Protein AF-0000000079002310 (afdb_homodimer)

Sequence (224 aa):
MSSNEVSYEEFMRIDLRVGFVKEAEKVKGSKKLLKLKVDLGELGERQIIAGLGAWYSPDDLIGKYIIVVANLKPKRIFGLVSQGMLLAADSEDGVPVLLTVEKPVKPGTRIRMSSNEVSYEEFMRIDLRVGFVKEAEKVKGSKKLLKLKVDLGELGERQIIAGLGAWYSPDDLIGKYIIVVANLKPKRIFGLVSQGMLLAADSEDGVPVLLTVEKPVKPGTRIR

Foldseek 3Di:
DPPPDDDPVRVVVFWKWKWAWAFKDDDPPDQQKIWTWIQQDPVGIFIAIDRQNVPDDRVRRHGFIFMWRQCDPWDQDPNDIHRIDTDFDQDPVRHTHTDGDPDDDHHNDTDD/DPPPDDDPVRVVVFWKWKWAWAFKDDDPPDQQKIWTWIQQDPVGIFIAIDRQNVPDDRVNRHGFIFMWRQCDPWDQDPNDIHRIDTDFDQDPVRHTHTDGDPDDDHHNDTDD

Nearest PDB structures (foldseek):
  2cwp-assembly1_A  TM=9.477E-01  e=2.761E-11  Pyrococcus horikoshii
  3g48-assembly2_B  TM=9.497E-01  e=7.790E-11  Bacillus anthracis
  1gd7-assembly1_B  TM=9.357E-01  e=1.584E-10  Thermus thermophilus
  2q2h-assembly1_B  TM=9.327E-01  e=1.345E-10  Agrobacterium fabrum str. C58
  3g48-assembly2_A  TM=9.232E-01  e=1.206E-10  Bacillus anthracis

Organism: Staphylothermus marinus (strain ATCC 43588 / DSM 3639 / JCM 9404 / F1) (NCBI:txid399550)

Structure (mmCIF, N/CA/C/O backbone):
data_AF-0000000079002310-model_v1
#
loop_
_entity.id
_entity.type
_entity.pdbx_description
1 polymer 'Methionine--tRNA ligase'
#
loop_
_atom_site.group_PDB
_atom_site.id
_atom_site.type_symbol
_atom_site.label_atom_id
_atom_site.label_alt_id
_atom_site.label_comp_id
_atom_site.label_asym_id
_atom_site.label_entity_id
_atom_site.label_seq_id
_atom_site.pdbx_PDB_ins_code
_atom_site.Cartn_x
_atom_site.Cartn_y
_atom_site.Cartn_z
_atom_site.occupancy
_atom_site.B_iso_or_equiv
_atom_site.auth_seq_id
_atom_site.auth_comp_id
_atom_site.auth_asym_id
_atom_site.auth_atom_id
_atom_site.pdbx_PDB_model_num
ATOM 1 N N . MET A 1 1 ? 9.805 22.516 -16.031 1 32.62 1 MET A N 1
ATOM 2 C CA . MET A 1 1 ? 10.469 21.375 -15.414 1 32.62 1 MET A CA 1
ATOM 3 C C . MET A 1 1 ? 9.453 20.312 -14.984 1 32.62 1 MET A C 1
ATOM 5 O O . MET A 1 1 ? 8.602 20.578 -14.133 1 32.62 1 MET A O 1
ATOM 9 N N . SER A 1 2 ? 8.789 19.484 -15.734 1 44.72 2 SER A N 1
ATOM 10 C CA . SER A 1 2 ? 7.496 18.828 -15.844 1 44.72 2 SER A CA 1
ATOM 11 C C . SER A 1 2 ? 7.223 17.953 -14.617 1 44.72 2 SER A C 1
ATOM 13 O O . SER A 1 2 ? 8.023 17.078 -14.281 1 44.72 2 SER A O 1
ATOM 15 N N . SER A 1 3 ? 6.555 18.406 -13.578 1 59.84 3 SER A N 1
ATOM 16 C CA . SER A 1 3 ? 6.43 17.922 -12.203 1 59.84 3 SER A CA 1
ATOM 17 C C . SER A 1 3 ? 5.965 16.469 -12.156 1 59.84 3 SER A C 1
ATOM 19 O O . SER A 1 3 ? 5.047 16.094 -12.883 1 59.84 3 SER A O 1
ATOM 21 N N . ASN A 1 4 ? 6.793 15.406 -11.969 1 82.88 4 ASN A N 1
ATOM 22 C CA . ASN A 1 4 ? 6.52 13.984 -11.797 1 82.88 4 ASN A CA 1
ATOM 23 C C . ASN A 1 4 ? 5.312 13.75 -10.898 1 82.88 4 ASN A C 1
ATOM 25 O O . ASN A 1 4 ? 5.16 12.672 -10.32 1 82.88 4 ASN A O 1
ATOM 29 N N . GLU A 1 5 ? 4.523 14.828 -10.906 1 92.31 5 GLU A N 1
ATOM 30 C CA . GLU A 1 5 ? 3.352 14.742 -10.039 1 92.31 5 GLU A CA 1
ATOM 31 C C . GLU A 1 5 ? 2.188 14.055 -10.75 1 92.31 5 GLU A C 1
ATOM 33 O O . GLU A 1 5 ? 2.047 14.164 -11.969 1 92.31 5 GLU A O 1
ATOM 38 N N . VAL A 1 6 ? 1.428 13.367 -10.008 1 94.31 6 VAL A N 1
ATOM 39 C CA . VAL A 1 6 ? 0.233 12.703 -10.523 1 94.31 6 VAL A CA 1
ATOM 40 C C . VAL A 1 6 ? -1.01 13.297 -9.867 1 94.31 6 VAL A C 1
ATOM 42 O O . VAL A 1 6 ? -0.934 13.852 -8.766 1 94.31 6 VAL A O 1
ATOM 45 N N . SER A 1 7 ? -2.156 13.281 -10.547 1 93.62 7 SER A N 1
ATOM 46 C CA . SER A 1 7 ? -3.418 13.766 -10 1 93.62 7 SER A CA 1
ATOM 47 C C . SER A 1 7 ? -4.094 12.703 -9.141 1 93.62 7 SER A C 1
ATOM 49 O O . SER A 1 7 ? -3.732 11.531 -9.203 1 93.62 7 SER A O 1
ATOM 51 N N . TYR A 1 8 ? -4.988 13.172 -8.344 1 92.44 8 TYR A N 1
ATOM 52 C CA . TYR A 1 8 ? -5.785 12.25 -7.543 1 92.44 8 TYR A CA 1
ATOM 53 C C . TYR A 1 8 ? -6.527 11.258 -8.43 1 92.44 8 TYR A C 1
ATOM 55 O O . TYR A 1 8 ? -6.598 10.07 -8.117 1 92.44 8 TYR A O 1
ATOM 63 N N . GLU A 1 9 ? -7.012 11.719 -9.555 1 92.56 9 GLU A N 1
ATOM 64 C CA . GLU A 1 9 ? -7.746 10.883 -10.492 1 92.56 9 GLU A CA 1
ATOM 65 C C . GLU A 1 9 ? -6.848 9.797 -11.078 1 92.56 9 GLU A C 1
ATOM 67 O O . GLU A 1 9 ? -7.281 8.656 -11.266 1 92.56 9 GLU A O 1
ATOM 72 N N . GLU A 1 10 ? -5.664 10.18 -11.438 1 93 10 GLU A N 1
ATOM 73 C CA . GLU A 1 10 ? -4.707 9.203 -11.953 1 93 10 GLU A CA 1
ATOM 74 C C . GLU A 1 10 ? -4.43 8.109 -10.93 1 93 10 GLU A C 1
ATOM 76 O O . GLU A 1 10 ? -4.398 6.926 -11.273 1 93 10 GLU A O 1
ATOM 81 N N . PHE A 1 11 ? -4.273 8.508 -9.68 1 94 11 PHE A N 1
ATOM 82 C CA . PHE A 1 11 ? -4.031 7.531 -8.625 1 94 11 PHE A CA 1
ATOM 83 C C . PHE A 1 11 ? -5.242 6.617 -8.453 1 94 11 PHE A C 1
ATOM 85 O O . PHE A 1 11 ? -5.094 5.402 -8.305 1 94 11 PHE A O 1
ATOM 92 N N . MET A 1 12 ? -6.363 7.195 -8.555 1 93.75 12 MET A N 1
ATOM 93 C CA . MET A 1 12 ? -7.582 6.441 -8.289 1 93.75 12 MET A CA 1
ATOM 94 C C . MET A 1 12 ? -7.848 5.426 -9.391 1 93.75 12 MET A C 1
ATOM 96 O O . MET A 1 12 ? -8.648 4.508 -9.219 1 93.75 12 MET A O 1
ATOM 100 N N . ARG A 1 13 ? -7.168 5.578 -10.453 1 94.12 13 ARG A N 1
ATOM 101 C CA . ARG A 1 13 ? -7.27 4.582 -11.516 1 94.12 13 ARG A CA 1
ATOM 102 C C . ARG A 1 13 ? -6.613 3.27 -11.102 1 94.12 13 ARG A C 1
ATOM 104 O O . ARG A 1 13 ? -6.934 2.209 -11.648 1 94.12 13 ARG A O 1
ATOM 111 N N . ILE A 1 14 ? -5.664 3.406 -10.172 1 95.75 14 ILE A N 1
ATOM 112 C CA . ILE A 1 14 ? -5.008 2.209 -9.656 1 95.75 14 ILE A CA 1
ATOM 113 C C . ILE A 1 14 ? -5.891 1.549 -8.602 1 95.75 14 ILE A C 1
ATOM 115 O O . ILE A 1 14 ? -6.27 2.184 -7.617 1 95.75 14 ILE A O 1
ATOM 119 N N . ASP A 1 15 ? -6.234 0.353 -8.875 1 96.5 15 ASP A N 1
ATOM 120 C CA . ASP A 1 15 ? -7.074 -0.371 -7.922 1 96.5 15 ASP A CA 1
ATOM 121 C C . ASP A 1 15 ? -6.223 -1.18 -6.945 1 96.5 15 ASP A C 1
ATOM 123 O O . ASP A 1 15 ? -5.871 -2.326 -7.223 1 96.5 15 ASP A O 1
ATOM 127 N N . LEU A 1 16 ? -5.949 -0.599 -5.785 1 97.38 16 LEU A N 1
ATOM 128 C CA . LEU A 1 16 ? -5.219 -1.28 -4.723 1 97.38 16 LEU A CA 1
ATOM 129 C C . LEU A 1 16 ? -6.18 -1.983 -3.77 1 97.38 16 LEU A C 1
ATOM 131 O O . LEU A 1 16 ? -7.184 -1.402 -3.352 1 97.38 16 LEU A O 1
ATOM 135 N N . ARG A 1 17 ? -5.832 -3.18 -3.436 1 97.94 17 ARG A N 1
ATOM 136 C CA . ARG A 1 17 ? -6.695 -3.973 -2.568 1 97.94 17 ARG A CA 1
ATOM 137 C C . ARG A 1 17 ? -5.883 -4.73 -1.527 1 97.94 17 ARG A C 1
ATOM 139 O O . ARG A 1 17 ? -4.742 -5.121 -1.786 1 97.94 17 ARG A O 1
ATOM 146 N N . VAL A 1 18 ? -6.566 -4.914 -0.422 1 98.12 18 VAL A N 1
ATOM 147 C CA . VAL A 1 18 ? -6.004 -5.848 0.548 1 98.12 18 VAL A CA 1
ATOM 148 C C . VAL A 1 18 ? -6.289 -7.281 0.107 1 98.12 18 VAL A C 1
ATOM 150 O O . VAL A 1 18 ? -7.438 -7.641 -0.154 1 98.12 18 VAL A O 1
ATOM 153 N N . GLY A 1 19 ? -5.312 -8.031 -0.024 1 98.12 19 GLY A N 1
ATOM 154 C CA . GLY A 1 19 ? -5.445 -9.445 -0.334 1 98.12 19 GLY A CA 1
ATOM 155 C C . GLY A 1 19 ? -5.059 -10.352 0.822 1 98.12 19 GLY A C 1
ATOM 156 O O . GLY A 1 19 ? -4.227 -9.984 1.652 1 98.12 19 GLY A O 1
ATOM 157 N N . PHE A 1 20 ? -5.688 -11.445 0.845 1 98.38 20 PHE A N 1
ATOM 158 C CA . PHE A 1 20 ? -5.348 -12.477 1.816 1 98.38 20 PHE A CA 1
ATOM 159 C C . PHE A 1 20 ? -4.77 -13.703 1.123 1 98.38 20 PHE A C 1
ATOM 161 O O . PHE A 1 20 ? -5.414 -14.289 0.25 1 98.38 20 PHE A O 1
ATOM 168 N N . VAL A 1 21 ? -3.529 -14.141 1.491 1 98.44 21 VAL A N 1
ATOM 169 C CA . VAL A 1 21 ? -2.865 -15.258 0.827 1 98.44 21 VAL A CA 1
ATOM 170 C C . VAL A 1 21 ? -3.422 -16.578 1.354 1 98.44 21 VAL A C 1
ATOM 172 O O . VAL A 1 21 ? -3.174 -16.938 2.504 1 98.44 21 VAL A O 1
ATOM 175 N N . LYS A 1 22 ? -4.07 -17.25 0.582 1 98.44 22 LYS A N 1
ATOM 176 C CA . LYS A 1 22 ? -4.68 -18.516 0.968 1 98.44 22 LYS A CA 1
ATOM 177 C C . LYS A 1 22 ? -3.707 -19.672 0.76 1 98.44 22 LYS A C 1
ATOM 179 O O . LYS A 1 22 ? -3.65 -20.594 1.574 1 98.44 22 LYS A O 1
ATOM 184 N N . GLU A 1 23 ? -3.074 -19.641 -0.383 1 98.25 23 GLU A N 1
ATOM 185 C CA . GLU A 1 23 ? -2.109 -20.672 -0.758 1 98.25 23 GLU A CA 1
ATOM 186 C C . GLU A 1 23 ? -0.836 -20.047 -1.328 1 98.25 23 GLU A C 1
ATOM 188 O O . GLU A 1 23 ? -0.868 -18.938 -1.876 1 98.25 23 GLU A O 1
ATOM 193 N N . ALA A 1 24 ? 0.175 -20.75 -1.182 1 97.75 24 ALA A N 1
ATOM 194 C CA . ALA A 1 24 ? 1.472 -20.375 -1.735 1 97.75 24 ALA A CA 1
ATOM 195 C C . ALA A 1 24 ? 2.309 -21.609 -2.062 1 97.75 24 ALA A C 1
ATOM 197 O O . ALA A 1 24 ? 2.324 -22.578 -1.3 1 97.75 24 ALA A O 1
ATOM 198 N N . GLU A 1 25 ? 2.875 -21.578 -3.137 1 96.81 25 GLU A N 1
ATOM 199 C CA . GLU A 1 25 ? 3.754 -22.688 -3.527 1 96.81 25 GLU A CA 1
ATOM 200 C C . GLU A 1 25 ? 4.902 -22.188 -4.398 1 96.81 25 GLU A C 1
ATOM 202 O O . GLU A 1 25 ? 4.812 -21.109 -5.008 1 96.81 25 GLU A O 1
ATOM 207 N N . LYS A 1 26 ? 5.945 -22.969 -4.438 1 95.5 26 LYS A N 1
ATOM 208 C CA . LYS A 1 26 ? 7.051 -22.656 -5.336 1 95.5 26 LYS A CA 1
ATOM 209 C C . LYS A 1 26 ? 6.688 -22.984 -6.785 1 95.5 26 LYS A C 1
ATOM 211 O O . LYS A 1 26 ? 5.992 -23.969 -7.051 1 95.5 26 LYS A O 1
ATOM 216 N N . VAL A 1 27 ? 7.09 -22.172 -7.66 1 93.75 27 VAL A N 1
ATOM 217 C CA . VAL A 1 27 ? 6.875 -22.453 -9.078 1 93.75 27 VAL A CA 1
ATOM 218 C C . VAL A 1 27 ? 7.902 -23.469 -9.562 1 93.75 27 VAL A C 1
ATOM 220 O O . VAL A 1 27 ? 9.109 -23.281 -9.367 1 93.75 27 VAL A O 1
ATOM 223 N N . LYS A 1 28 ? 7.414 -24.453 -10.195 1 88.75 28 LYS A N 1
ATOM 224 C CA . LYS A 1 28 ? 8.297 -25.5 -10.688 1 88.75 28 LYS A CA 1
ATOM 225 C C . LYS A 1 28 ? 9.297 -24.953 -11.703 1 88.75 28 LYS A C 1
ATOM 227 O O . LYS A 1 28 ? 8.914 -24.234 -12.641 1 88.75 28 LYS A O 1
ATOM 232 N N . GLY A 1 29 ? 10.57 -25.219 -11.445 1 89.12 29 GLY A N 1
ATOM 233 C CA . GLY A 1 29 ? 11.594 -24.781 -12.383 1 89.12 29 GLY A CA 1
ATOM 234 C C . GLY A 1 29 ? 12.227 -23.453 -12 1 89.12 29 GLY A C 1
ATOM 235 O O . GLY A 1 29 ? 13.172 -23.016 -12.648 1 89.12 29 GLY A O 1
ATOM 236 N N . SER A 1 30 ? 11.633 -22.766 -11.008 1 87.25 30 SER A N 1
ATOM 237 C CA . SER A 1 30 ? 12.195 -21.484 -10.578 1 87.25 30 SER A CA 1
ATOM 238 C C . SER A 1 30 ? 12.555 -21.5 -9.094 1 87.25 30 SER A C 1
ATOM 240 O O . SER A 1 30 ? 11.836 -22.109 -8.289 1 87.25 30 SER A O 1
ATOM 242 N N . LYS A 1 31 ? 13.648 -20.984 -8.812 1 85.5 31 LYS A N 1
ATOM 243 C CA . LYS A 1 31 ? 14.039 -20.859 -7.41 1 85.5 31 LYS A CA 1
ATOM 244 C C . LYS A 1 31 ? 13.586 -19.516 -6.828 1 85.5 31 LYS A C 1
ATOM 246 O O . LYS A 1 31 ? 13.562 -19.344 -5.609 1 85.5 31 LYS A O 1
ATOM 251 N N . LYS A 1 32 ? 13.031 -18.641 -7.656 1 92.5 32 LYS A N 1
ATOM 252 C CA . LYS A 1 32 ? 12.812 -17.281 -7.18 1 92.5 32 LYS A CA 1
ATOM 253 C C . LYS A 1 32 ? 11.328 -16.922 -7.199 1 92.5 32 LYS A C 1
ATOM 255 O O . LYS A 1 32 ? 10.898 -15.992 -6.516 1 92.5 32 LYS A O 1
ATOM 260 N N . LEU A 1 33 ? 10.586 -17.75 -7.914 1 95.19 33 LEU A N 1
ATOM 261 C CA . LEU A 1 33 ? 9.188 -17.375 -8.109 1 95.19 33 LEU A CA 1
ATOM 262 C C . LEU A 1 33 ? 8.266 -18.188 -7.203 1 95.19 33 LEU A C 1
ATOM 264 O O . LEU A 1 33 ? 8.492 -19.375 -6.992 1 95.19 33 LEU A O 1
ATOM 268 N N . LEU A 1 34 ? 7.348 -17.5 -6.703 1 97 34 LEU A N 1
ATOM 269 C CA . LEU A 1 34 ? 6.285 -18.125 -5.918 1 97 34 LEU A CA 1
ATOM 270 C C . LEU A 1 34 ? 4.926 -17.906 -6.574 1 97 34 LEU A C 1
ATOM 272 O O . LEU A 1 34 ? 4.652 -16.828 -7.105 1 97 34 LEU A O 1
ATOM 276 N N . LYS A 1 35 ? 4.141 -18.875 -6.551 1 96.81 35 LYS A N 1
ATOM 277 C CA . LYS A 1 35 ? 2.752 -18.797 -7 1 96.81 35 LYS A CA 1
ATOM 278 C C . LYS A 1 35 ? 1.798 -18.672 -5.812 1 96.81 35 LYS A C 1
ATOM 280 O O . LYS A 1 35 ? 1.769 -19.547 -4.941 1 96.81 35 LYS A O 1
ATOM 285 N N . LEU A 1 36 ? 1.089 -17.641 -5.809 1 97.69 36 LEU A N 1
ATOM 286 C CA . LEU A 1 36 ? 0.182 -17.375 -4.699 1 97.69 36 LEU A CA 1
ATOM 287 C C . LEU A 1 36 ? -1.271 -17.406 -5.164 1 97.69 36 LEU A C 1
ATOM 289 O O . LEU A 1 36 ? -1.587 -16.922 -6.254 1 97.69 36 LEU A O 1
ATOM 293 N N . LYS A 1 37 ? -2.059 -18 -4.418 1 98 37 LYS A N 1
ATOM 294 C CA . LYS A 1 37 ? -3.502 -17.812 -4.523 1 98 37 LYS A CA 1
ATOM 295 C C . LYS A 1 37 ? -3.998 -16.781 -3.506 1 98 37 LYS A C 1
ATOM 297 O O . LYS A 1 37 ? -3.943 -17.031 -2.299 1 98 37 LYS A O 1
ATOM 302 N N . VAL A 1 38 ? -4.488 -15.734 -4.031 1 98.12 38 VAL A N 1
ATOM 303 C CA . VAL A 1 38 ? -4.82 -14.602 -3.168 1 98.12 38 VAL A CA 1
ATOM 304 C C . VAL A 1 38 ? -6.328 -14.359 -3.191 1 98.12 38 VAL A C 1
ATOM 306 O O . VAL A 1 38 ? -6.922 -14.219 -4.262 1 98.12 38 VAL A O 1
ATOM 309 N N . ASP A 1 39 ? -6.902 -14.273 -2.023 1 98.38 39 ASP A N 1
ATOM 310 C CA . ASP A 1 39 ? -8.32 -13.961 -1.859 1 98.38 39 ASP A CA 1
ATOM 311 C C . ASP A 1 39 ? -8.555 -12.453 -1.866 1 98.38 39 ASP A C 1
ATOM 313 O O . ASP A 1 39 ? -8.008 -11.734 -1.034 1 98.38 39 ASP A O 1
ATOM 317 N N . LEU A 1 40 ? -9.43 -12.023 -2.768 1 97.38 40 LEU A N 1
ATOM 318 C CA . LEU A 1 40 ? -9.789 -10.609 -2.842 1 97.38 40 LEU A CA 1
ATOM 319 C C . LEU A 1 40 ? -11.266 -10.406 -2.521 1 97.38 40 LEU A C 1
ATOM 321 O O . LEU A 1 40 ? -11.906 -9.516 -3.078 1 97.38 40 LEU A O 1
ATOM 325 N N . GLY A 1 41 ? -11.734 -11.289 -1.679 1 96.19 41 GLY A N 1
ATOM 326 C CA . GLY A 1 41 ? -13.117 -11.156 -1.246 1 96.19 41 GLY A CA 1
ATOM 327 C C . GLY A 1 41 ? -14.109 -11.273 -2.385 1 96.19 41 GLY A C 1
ATOM 328 O O . GLY A 1 41 ? -14.094 -12.258 -3.133 1 96.19 41 GLY A O 1
ATOM 329 N N . GLU A 1 42 ? -14.898 -10.203 -2.611 1 94.06 42 GLU A N 1
ATOM 330 C CA . GLU A 1 42 ? -15.961 -10.203 -3.611 1 94.06 42 GLU A CA 1
ATOM 331 C C . GLU A 1 42 ? -15.383 -10.227 -5.023 1 94.06 42 GLU A C 1
ATOM 333 O O . GLU A 1 42 ? -16.078 -10.617 -5.973 1 94.06 42 GLU A O 1
ATOM 338 N N . LEU A 1 43 ? -14.172 -9.828 -5.152 1 94.31 43 LEU A N 1
ATOM 339 C CA . LEU A 1 43 ? -13.531 -9.805 -6.461 1 94.31 43 LEU A CA 1
ATOM 340 C C . LEU A 1 43 ? -13.031 -11.195 -6.844 1 94.31 43 LEU A C 1
ATOM 342 O O . LEU A 1 43 ? -12.609 -11.422 -7.98 1 94.31 43 LEU A O 1
ATOM 346 N N . GLY A 1 44 ? -13.133 -12.141 -5.844 1 95.81 44 GLY A N 1
ATOM 347 C CA . GLY A 1 44 ? -12.719 -13.508 -6.109 1 95.81 44 GLY A CA 1
ATOM 348 C C . GLY A 1 44 ? -11.25 -13.758 -5.809 1 95.81 44 GLY A C 1
ATOM 349 O O . GLY A 1 44 ? -10.578 -12.906 -5.227 1 95.81 44 GLY A O 1
ATOM 350 N N . GLU A 1 45 ? -10.852 -14.977 -6.145 1 97.12 45 GLU A N 1
ATOM 351 C CA . GLU A 1 45 ? -9.453 -15.359 -5.941 1 97.12 45 GLU A CA 1
ATOM 352 C C . GLU A 1 45 ? -8.617 -15.078 -7.188 1 97.12 45 GLU A C 1
ATOM 354 O O . GLU A 1 45 ? -9.102 -15.227 -8.312 1 97.12 45 GLU A O 1
ATOM 359 N N . ARG A 1 46 ? -7.422 -14.703 -6.926 1 96.06 46 ARG A N 1
ATOM 360 C CA . ARG A 1 46 ? -6.512 -14.406 -8.031 1 96.06 46 ARG A CA 1
ATOM 361 C C . ARG A 1 46 ? -5.203 -15.172 -7.875 1 96.06 46 ARG A C 1
ATOM 363 O O . ARG A 1 46 ? -4.727 -15.383 -6.754 1 96.06 46 ARG A O 1
ATOM 370 N N . GLN A 1 47 ? -4.727 -15.578 -8.977 1 96.5 47 GLN A N 1
ATOM 371 C CA . GLN A 1 47 ? -3.371 -16.125 -9.008 1 96.5 47 GLN A CA 1
ATOM 372 C C . GLN A 1 47 ? -2.34 -15.016 -9.227 1 96.5 47 GLN A C 1
ATOM 374 O O . GLN A 1 47 ? -2.439 -14.25 -10.188 1 96.5 47 GLN A O 1
ATOM 379 N N . ILE A 1 48 ? -1.402 -14.945 -8.391 1 95.88 48 ILE A N 1
ATOM 380 C CA . ILE A 1 48 ? -0.335 -13.953 -8.508 1 95.88 48 ILE A CA 1
ATOM 381 C C . ILE A 1 48 ? 1.021 -14.656 -8.477 1 95.88 48 ILE A C 1
ATOM 383 O O . ILE A 1 48 ? 1.281 -15.477 -7.594 1 95.88 48 ILE A O 1
ATOM 387 N N . ILE A 1 49 ? 1.835 -14.375 -9.367 1 95.69 49 ILE A N 1
ATOM 388 C CA . ILE A 1 49 ? 3.203 -14.883 -9.406 1 95.69 49 ILE A CA 1
ATOM 389 C C . ILE A 1 49 ? 4.164 -13.812 -8.891 1 95.69 49 ILE A C 1
ATOM 391 O O . ILE A 1 49 ? 4.246 -12.719 -9.461 1 95.69 49 ILE A O 1
ATOM 395 N N . ALA A 1 50 ? 4.848 -14.086 -7.824 1 94 50 ALA A N 1
ATOM 396 C CA . ALA A 1 50 ? 5.703 -13.102 -7.164 1 94 50 ALA A CA 1
ATOM 397 C C . ALA A 1 50 ? 7.16 -13.555 -7.16 1 94 50 ALA A C 1
ATOM 399 O O . ALA A 1 50 ? 7.449 -14.727 -6.906 1 94 50 ALA A O 1
ATOM 400 N N . GLY A 1 51 ? 8.055 -12.672 -7.465 1 92.5 51 GLY A N 1
ATOM 401 C CA . GLY A 1 51 ? 9.477 -12.961 -7.395 1 92.5 51 GLY A CA 1
ATOM 402 C C . GLY A 1 51 ? 10.047 -12.844 -5.992 1 92.5 51 GLY A C 1
ATOM 403 O O . GLY A 1 51 ? 11.055 -12.164 -5.777 1 92.5 51 GLY A O 1
ATOM 404 N N . LEU A 1 52 ? 9.469 -13.477 -5.02 1 93.44 52 LEU A N 1
ATOM 405 C CA . LEU A 1 52 ? 9.828 -13.344 -3.613 1 93.44 52 LEU A CA 1
ATOM 406 C C . LEU A 1 52 ? 10.531 -14.602 -3.107 1 93.44 52 LEU A C 1
ATOM 408 O O . LEU A 1 52 ? 10.938 -14.656 -1.946 1 93.44 52 LEU A O 1
ATOM 412 N N . GLY A 1 53 ? 10.742 -15.5 -3.883 1 93.75 53 GLY A N 1
ATOM 413 C CA . GLY A 1 53 ? 11.195 -16.812 -3.469 1 93.75 53 GLY A CA 1
ATOM 414 C C . GLY A 1 53 ? 12.586 -16.797 -2.865 1 93.75 53 GLY A C 1
ATOM 415 O O . GLY A 1 53 ? 12.969 -17.734 -2.146 1 93.75 53 GLY A O 1
ATOM 416 N N . ALA A 1 54 ? 13.375 -15.82 -3.176 1 92.81 54 ALA A N 1
ATOM 417 C CA . ALA A 1 54 ? 14.727 -15.727 -2.621 1 92.81 54 ALA A CA 1
ATOM 418 C C . ALA A 1 54 ? 14.688 -15.32 -1.15 1 92.81 54 ALA A C 1
ATOM 420 O O . ALA A 1 54 ? 15.641 -15.562 -0.409 1 92.81 54 ALA A O 1
ATOM 421 N N . TRP A 1 55 ? 13.594 -14.797 -0.696 1 94.06 55 TRP A N 1
ATOM 422 C CA . TRP A 1 55 ? 13.57 -14.211 0.641 1 94.06 55 TRP A CA 1
ATOM 423 C C . TRP A 1 55 ? 12.438 -14.797 1.474 1 94.06 55 TRP A C 1
ATOM 425 O O . TRP A 1 55 ? 12.484 -14.781 2.705 1 94.06 55 TRP A O 1
ATOM 435 N N . TYR A 1 56 ? 11.375 -15.281 0.801 1 95.38 56 TYR A N 1
ATOM 436 C CA . TYR A 1 56 ? 10.203 -15.805 1.488 1 95.38 56 TYR A CA 1
ATOM 437 C C . TYR A 1 56 ? 9.938 -17.25 1.09 1 95.38 56 TYR A C 1
ATOM 439 O O . TYR A 1 56 ? 10.062 -17.609 -0.083 1 95.38 56 TYR A O 1
ATOM 447 N N . SER A 1 57 ? 9.609 -18.031 2.049 1 95.94 57 SER A N 1
ATOM 448 C CA . SER 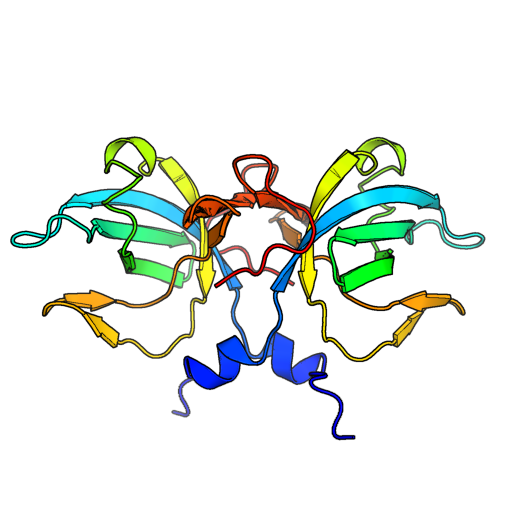A 1 57 ? 9.07 -19.359 1.76 1 95.94 57 SER A CA 1
ATOM 449 C C . SER A 1 57 ? 7.551 -19.328 1.628 1 95.94 57 SER A C 1
ATOM 451 O O . SER A 1 57 ? 6.902 -18.391 2.1 1 95.94 57 SER A O 1
ATOM 453 N N . PRO A 1 58 ? 7.016 -20.281 0.957 1 96.88 58 PRO A N 1
ATOM 454 C CA . PRO A 1 58 ? 5.555 -20.344 0.885 1 96.88 58 PRO A CA 1
ATOM 455 C C . PRO A 1 58 ? 4.891 -20.25 2.258 1 96.88 58 PRO A C 1
ATOM 457 O O . PRO A 1 58 ? 3.91 -19.516 2.424 1 96.88 58 PRO A O 1
ATOM 460 N N . ASP A 1 59 ? 5.422 -20.906 3.27 1 97.12 59 ASP A N 1
ATOM 461 C CA . ASP A 1 59 ? 4.852 -20.922 4.613 1 97.12 59 ASP A C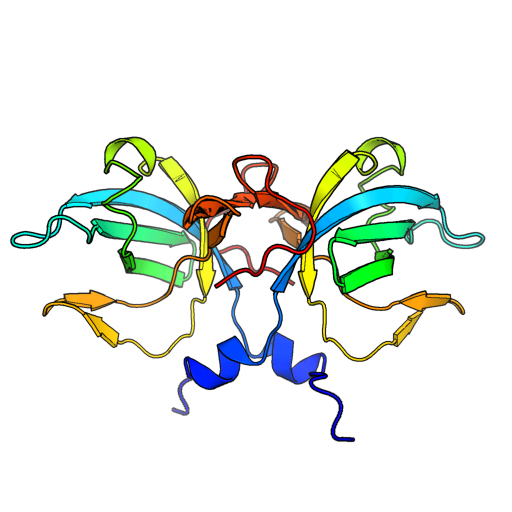A 1
ATOM 462 C C . ASP A 1 59 ? 4.883 -19.531 5.242 1 97.12 59 ASP A C 1
ATOM 464 O O . ASP A 1 59 ? 4.031 -19.203 6.066 1 97.12 59 ASP A O 1
ATOM 468 N N . ASP A 1 60 ? 5.797 -18.688 4.832 1 96.44 60 ASP A N 1
ATOM 469 C CA . ASP A 1 60 ? 5.914 -17.312 5.328 1 96.44 60 ASP A CA 1
ATOM 470 C C . ASP A 1 60 ? 4.746 -16.453 4.848 1 96.44 60 ASP A C 1
ATOM 472 O O . ASP A 1 60 ? 4.438 -15.422 5.445 1 96.44 60 ASP A O 1
ATOM 476 N N . LEU A 1 61 ? 4.156 -16.922 3.775 1 97.44 61 LEU A N 1
ATOM 477 C CA . LEU A 1 61 ? 3.217 -16.047 3.092 1 97.44 61 LEU A CA 1
ATOM 478 C C . LEU A 1 61 ? 1.779 -16.484 3.34 1 97.44 61 LEU A C 1
ATOM 480 O O . LEU A 1 61 ? 0.86 -15.672 3.328 1 97.44 61 LEU A O 1
ATOM 484 N N . ILE A 1 62 ? 1.605 -17.766 3.566 1 98.19 62 ILE A N 1
ATOM 485 C CA . ILE A 1 62 ? 0.256 -18.281 3.764 1 98.19 62 ILE A CA 1
ATOM 486 C C . ILE A 1 62 ? -0.373 -17.625 4.992 1 98.19 62 ILE A C 1
ATOM 488 O O . ILE A 1 62 ? 0.244 -17.578 6.059 1 98.19 62 ILE A O 1
ATOM 492 N N . GLY A 1 63 ? -1.567 -17.047 4.844 1 97.62 63 GLY A N 1
ATOM 493 C CA . GLY A 1 63 ? -2.283 -16.438 5.957 1 97.62 63 GLY A CA 1
ATOM 494 C C . GLY A 1 63 ? -1.97 -14.969 6.137 1 97.62 63 GLY A C 1
ATOM 495 O O . GLY A 1 63 ? -2.5 -14.32 7.039 1 97.62 63 GLY A O 1
ATOM 496 N N . LYS A 1 64 ? -1.168 -14.445 5.289 1 97.25 64 LYS A N 1
ATOM 497 C CA . LYS A 1 64 ? -0.778 -13.047 5.406 1 97.25 64 LYS A CA 1
ATOM 498 C C . LYS A 1 64 ? -1.72 -12.148 4.613 1 97.25 64 LYS A C 1
ATOM 500 O O . LYS A 1 64 ? -2.27 -12.562 3.59 1 97.25 64 LYS A O 1
ATOM 505 N N . TYR A 1 65 ? -1.943 -10.992 5.176 1 98.31 65 TYR A N 1
ATOM 506 C CA . TYR A 1 65 ? -2.545 -9.914 4.398 1 98.31 65 TYR A CA 1
ATOM 507 C C . TYR A 1 65 ? -1.485 -9.164 3.6 1 98.31 65 TYR A C 1
ATOM 509 O O . TYR A 1 65 ? -0.44 -8.789 4.137 1 98.31 65 TYR A O 1
ATOM 517 N N . ILE A 1 66 ? -1.735 -8.984 2.354 1 98.19 66 ILE A N 1
ATOM 518 C CA . ILE A 1 66 ? -0.823 -8.273 1.463 1 98.19 66 ILE A CA 1
ATOM 519 C C . ILE A 1 66 ? -1.586 -7.199 0.693 1 98.19 66 ILE A C 1
ATOM 521 O O . ILE A 1 66 ? -2.816 -7.133 0.759 1 98.19 66 ILE A O 1
ATOM 525 N N . ILE A 1 67 ? -0.876 -6.324 0.018 1 98.31 67 ILE A N 1
ATOM 526 C CA . ILE A 1 67 ? -1.461 -5.285 -0.825 1 98.31 67 ILE A CA 1
ATOM 527 C C . ILE A 1 67 ? -1.178 -5.594 -2.293 1 98.31 67 ILE A C 1
ATOM 529 O O . ILE A 1 67 ? -0.035 -5.871 -2.666 1 98.31 67 ILE A O 1
ATOM 533 N N . VAL A 1 68 ? -2.234 -5.578 -3.09 1 97.06 68 VAL A N 1
ATOM 534 C CA . VAL A 1 68 ? -2.059 -5.949 -4.492 1 97.06 68 VAL A CA 1
ATOM 535 C C . VAL A 1 68 ? -2.668 -4.879 -5.391 1 97.06 68 VAL A C 1
ATOM 537 O O . VAL A 1 68 ? -3.631 -4.211 -5.008 1 97.06 68 VAL A O 1
ATOM 540 N N . VAL A 1 69 ? -2.021 -4.629 -6.484 1 96.88 69 VAL A N 1
ATOM 541 C CA . VAL A 1 69 ? -2.678 -3.92 -7.578 1 96.88 69 VAL A CA 1
ATOM 542 C C . VAL A 1 69 ? -3.605 -4.875 -8.328 1 96.88 69 VAL A C 1
ATOM 544 O O . VAL A 1 69 ? -3.143 -5.75 -9.062 1 96.88 69 VAL A O 1
ATOM 547 N N . ALA A 1 70 ? -4.875 -4.68 -8.266 1 95.44 70 ALA A N 1
ATOM 548 C CA . ALA A 1 70 ? -5.848 -5.688 -8.664 1 95.44 70 ALA A CA 1
ATOM 549 C C . ALA A 1 70 ? -6.254 -5.508 -10.125 1 95.44 70 ALA A C 1
ATOM 551 O O . ALA A 1 70 ? -6.863 -6.398 -10.727 1 95.44 70 ALA A O 1
ATOM 552 N N . ASN A 1 71 ? -5.98 -4.379 -10.664 1 95.5 71 ASN A N 1
ATOM 553 C CA . ASN A 1 71 ? -6.449 -4.148 -12.031 1 95.5 71 ASN A CA 1
ATOM 554 C C . ASN A 1 71 ? -5.281 -3.949 -12.992 1 95.5 71 ASN A C 1
ATOM 556 O O . ASN A 1 71 ? -5.398 -3.205 -13.969 1 95.5 71 ASN A O 1
ATOM 560 N N . LEU A 1 72 ? -4.203 -4.469 -12.633 1 93.75 72 LEU A N 1
ATOM 561 C CA . LEU A 1 72 ? -3.102 -4.504 -13.586 1 93.75 72 LEU A CA 1
ATOM 562 C C . LEU A 1 72 ? -3.398 -5.477 -14.727 1 93.75 72 LEU A C 1
ATOM 564 O O . LEU A 1 72 ? -3.969 -6.547 -14.492 1 93.75 72 LEU A O 1
ATOM 568 N N . LYS A 1 73 ? -2.904 -5.098 -15.836 1 91.38 73 LYS A N 1
ATOM 569 C CA . LYS A 1 73 ? -3.025 -6.047 -16.938 1 91.38 73 LYS A CA 1
ATOM 570 C C . LYS A 1 73 ? -2.32 -7.359 -16.609 1 91.38 73 LYS A C 1
ATOM 572 O O . LYS A 1 73 ? -1.191 -7.359 -16.109 1 91.38 73 LYS A O 1
ATOM 577 N N . PRO A 1 74 ? -3.203 -8.469 -16.859 1 91 74 PRO A N 1
ATOM 578 C CA . PRO A 1 74 ? -2.559 -9.758 -16.609 1 91 74 PRO A CA 1
ATOM 579 C C . PRO A 1 74 ? -1.267 -9.938 -17.391 1 91 74 PRO A C 1
ATOM 581 O O . PRO A 1 74 ? -1.14 -9.414 -18.5 1 91 74 PRO A O 1
ATOM 584 N N . LYS A 1 75 ? -0.37 -10.578 -16.75 1 88.44 75 LYS A N 1
ATOM 585 C CA . LYS A 1 75 ? 0.902 -10.875 -17.406 1 88.44 75 LYS A CA 1
ATOM 586 C C . LYS A 1 75 ? 1.235 -12.359 -17.312 1 88.44 75 LYS A C 1
ATOM 588 O O . LYS A 1 75 ? 0.816 -13.047 -16.375 1 88.44 75 LYS A O 1
ATOM 593 N N . ARG A 1 76 ? 1.855 -12.812 -18.297 1 89.88 76 ARG A N 1
ATOM 594 C CA . ARG A 1 76 ? 2.371 -14.18 -18.281 1 89.88 76 ARG A CA 1
ATOM 595 C C . ARG A 1 76 ? 3.811 -14.219 -17.781 1 89.88 76 ARG A C 1
ATOM 597 O O . ARG A 1 76 ? 4.688 -13.562 -18.344 1 89.88 76 ARG A O 1
ATOM 604 N N . ILE A 1 77 ? 3.934 -14.867 -16.75 1 86.25 77 ILE A N 1
ATOM 605 C CA . ILE A 1 77 ? 5.25 -15.016 -16.141 1 86.25 77 ILE A CA 1
ATOM 606 C C . ILE A 1 77 ? 5.594 -16.5 -16.016 1 86.25 77 ILE A C 1
ATOM 608 O O . ILE A 1 77 ? 4.91 -17.234 -15.297 1 86.25 77 ILE A O 1
ATOM 612 N N . PHE A 1 78 ? 6.66 -16.859 -16.656 1 88.44 78 PHE A N 1
ATOM 613 C CA . PHE A 1 78 ? 7.121 -18.25 -16.578 1 88.44 78 PHE A CA 1
ATOM 614 C C . PHE A 1 78 ? 6.004 -19.219 -16.953 1 88.44 78 PHE A C 1
ATOM 616 O O . PHE A 1 78 ? 5.758 -20.188 -16.25 1 88.44 78 PHE A O 1
ATOM 623 N N . GLY A 1 79 ? 5.176 -18.859 -17.891 1 89.56 79 GLY A N 1
ATOM 624 C CA . GLY A 1 79 ? 4.133 -19.703 -18.438 1 89.56 79 GLY A CA 1
ATOM 625 C C . GLY A 1 79 ? 2.859 -19.688 -17.609 1 89.56 79 GLY A C 1
ATOM 626 O O . GLY A 1 79 ? 1.893 -20.375 -17.922 1 89.56 79 GLY A O 1
ATOM 627 N N . LEU A 1 80 ? 2.957 -18.969 -16.531 1 91 80 LEU A N 1
ATOM 628 C CA . LEU A 1 80 ? 1.785 -18.859 -15.672 1 91 80 LEU A CA 1
ATOM 629 C C . LEU A 1 80 ? 1.17 -17.469 -15.773 1 91 80 LEU A C 1
ATOM 631 O O . LEU A 1 80 ? 1.879 -16.484 -16 1 91 80 LEU A O 1
ATOM 635 N N . VAL A 1 81 ? -0.119 -17.359 -15.562 1 90.12 81 VAL A N 1
ATOM 636 C CA . VAL A 1 81 ? -0.815 -16.078 -15.648 1 90.12 81 VAL A CA 1
ATOM 637 C C . VAL A 1 81 ? -0.861 -15.422 -14.273 1 90.12 81 VAL A C 1
ATOM 639 O O . VAL A 1 81 ? -1.277 -16.047 -13.297 1 90.12 81 VAL A O 1
ATOM 642 N N . SER A 1 82 ? -0.348 -14.281 -14.25 1 93 82 SER A N 1
ATOM 643 C CA . SER A 1 82 ? -0.433 -13.484 -13.031 1 93 82 SER A CA 1
ATOM 644 C C . SER A 1 82 ? -1.515 -12.414 -13.141 1 93 82 SER A C 1
ATOM 646 O O . SER A 1 82 ? -1.487 -11.594 -14.055 1 93 82 SER A O 1
ATOM 648 N N . GLN A 1 83 ? -2.467 -12.391 -12.289 1 90.56 83 GLN A N 1
ATOM 649 C CA . GLN A 1 83 ? -3.607 -11.484 -12.336 1 90.56 83 GLN A CA 1
ATOM 650 C C . GLN A 1 83 ? -3.482 -10.383 -11.281 1 90.56 83 GLN A C 1
ATOM 652 O O . GLN A 1 83 ? -4.438 -10.109 -10.555 1 90.56 83 GLN A O 1
ATOM 657 N N . GLY A 1 84 ? -2.336 -9.797 -11.141 1 89.19 84 GLY A N 1
ATOM 658 C CA . GLY A 1 84 ? -2.037 -8.742 -10.188 1 89.19 84 GLY A CA 1
ATOM 659 C C . GLY A 1 84 ? -0.571 -8.688 -9.805 1 89.19 84 GLY A C 1
ATOM 660 O O . GLY A 1 84 ? 0.252 -9.414 -10.359 1 89.19 84 GLY A O 1
ATOM 661 N N . MET A 1 85 ? -0.358 -7.812 -8.922 1 93 85 MET A N 1
ATOM 662 C CA . MET A 1 85 ? 0.998 -7.629 -8.414 1 93 85 MET A CA 1
ATOM 663 C C . MET A 1 85 ? 0.976 -7.27 -6.93 1 93 85 MET A C 1
ATOM 665 O O . MET A 1 85 ? 0.235 -6.375 -6.516 1 93 85 MET A O 1
ATOM 669 N N . LEU A 1 86 ? 1.665 -8.102 -6.266 1 95.56 86 LEU A N 1
ATOM 670 C CA . LEU A 1 86 ? 1.816 -7.781 -4.852 1 95.56 86 LEU A CA 1
ATOM 671 C C . LEU A 1 86 ? 2.889 -6.719 -4.645 1 95.56 86 LEU A C 1
ATOM 673 O O . LEU A 1 86 ? 3.939 -6.754 -5.289 1 95.56 86 LEU A O 1
ATOM 677 N N . LEU A 1 87 ? 2.68 -5.828 -3.709 1 97.25 87 LEU A N 1
ATOM 678 C CA . LEU A 1 87 ? 3.564 -4.684 -3.512 1 97.25 87 LEU A CA 1
ATOM 679 C C . LEU A 1 87 ? 4.52 -4.926 -2.348 1 97.25 87 LEU A C 1
ATOM 681 O O . LEU A 1 87 ? 4.121 -5.488 -1.323 1 97.25 87 LEU A O 1
ATOM 685 N N . ALA A 1 88 ? 5.723 -4.535 -2.516 1 97.5 88 ALA A N 1
ATOM 686 C CA . ALA A 1 88 ? 6.758 -4.641 -1.491 1 97.5 88 ALA A CA 1
ATOM 687 C C . ALA A 1 88 ? 7.672 -3.418 -1.51 1 97.5 88 ALA A C 1
ATOM 689 O O . ALA A 1 88 ? 7.867 -2.795 -2.557 1 97.5 88 ALA A O 1
ATOM 690 N N . ALA A 1 89 ? 8.109 -3.041 -0.331 1 97.12 89 ALA A N 1
ATOM 691 C CA . ALA A 1 89 ? 9.109 -1.988 -0.206 1 97.12 89 ALA A CA 1
ATOM 692 C C . ALA A 1 89 ? 10.508 -2.529 -0.497 1 97.12 89 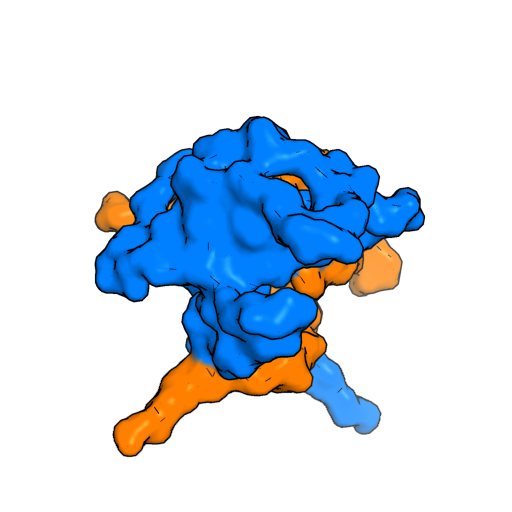ALA A C 1
ATOM 694 O O . ALA A 1 89 ? 10.867 -3.621 -0.05 1 97.12 89 ALA A O 1
ATOM 695 N N . ASP A 1 90 ? 11.25 -1.823 -1.261 1 92.19 90 ASP A N 1
ATOM 696 C CA . ASP A 1 90 ? 12.633 -2.18 -1.559 1 92.19 90 ASP A CA 1
ATOM 697 C C . ASP A 1 90 ? 13.562 -1.768 -0.42 1 92.19 90 ASP A C 1
ATOM 699 O O . ASP A 1 90 ? 14.055 -0.637 -0.39 1 92.19 90 ASP A O 1
ATOM 703 N N . SER A 1 91 ? 13.844 -2.664 0.435 1 88.62 91 SER A N 1
ATOM 704 C CA . SER A 1 91 ? 14.695 -2.334 1.573 1 88.62 91 SER A CA 1
ATOM 705 C C . SER A 1 91 ? 16.125 -2.061 1.129 1 88.62 91 SER A C 1
ATOM 707 O O . SER A 1 91 ? 16.5 -2.365 -0.006 1 88.62 91 SER A O 1
ATOM 709 N N . GLU A 1 92 ? 16.891 -1.44 1.976 1 83.12 92 GLU A N 1
ATOM 710 C CA . GLU A 1 92 ? 18.266 -1.033 1.669 1 83.12 92 GLU A CA 1
ATOM 711 C C . GLU A 1 92 ? 19.125 -2.236 1.319 1 83.12 92 GLU A C 1
ATOM 713 O O . GLU A 1 92 ? 20.047 -2.129 0.51 1 83.12 92 GLU A O 1
ATOM 718 N N . ASP A 1 93 ? 18.844 -3.4 1.896 1 84.69 93 ASP A N 1
ATOM 719 C CA . ASP A 1 93 ? 19.641 -4.594 1.664 1 84.69 93 ASP A CA 1
ATOM 720 C C . ASP A 1 93 ? 19.156 -5.355 0.433 1 84.69 93 ASP A C 1
ATOM 722 O O . ASP A 1 93 ? 19.719 -6.395 0.08 1 84.69 93 ASP A O 1
ATOM 726 N N . GLY A 1 94 ? 18.188 -4.789 -0.239 1 87.19 94 GLY A N 1
ATOM 727 C CA . GLY A 1 94 ? 17.641 -5.434 -1.424 1 87.19 94 GLY A CA 1
ATOM 728 C C . GLY A 1 94 ? 16.594 -6.473 -1.106 1 87.19 94 GLY A C 1
ATOM 729 O O . GLY A 1 94 ? 16.062 -7.125 -2.01 1 87.19 94 GLY A O 1
ATOM 730 N N . VAL A 1 95 ? 16.312 -6.691 0.125 1 90.38 95 VAL A N 1
ATOM 731 C CA . VAL A 1 95 ? 15.289 -7.645 0.548 1 90.38 95 VAL A CA 1
ATOM 732 C C . VAL A 1 95 ? 13.914 -6.988 0.506 1 90.38 95 VAL A C 1
ATOM 734 O O . VAL A 1 95 ? 13.672 -5.988 1.19 1 90.38 95 VAL A O 1
ATOM 737 N N . PRO A 1 96 ? 13.031 -7.516 -0.271 1 95.62 96 PRO A N 1
ATOM 738 C CA . PRO A 1 96 ? 11.688 -6.938 -0.309 1 95.62 96 PRO A CA 1
ATOM 739 C C . PRO A 1 96 ? 10.93 -7.109 1.007 1 95.62 96 PRO A C 1
ATOM 741 O O . PRO A 1 96 ? 11.031 -8.164 1.645 1 95.62 96 PRO A O 1
ATOM 744 N N . VAL A 1 97 ? 10.344 -6.043 1.437 1 97.19 97 VAL A N 1
ATOM 745 C CA . VAL A 1 97 ? 9.5 -6.074 2.631 1 97.19 97 VAL A CA 1
ATOM 746 C C . VAL A 1 97 ? 8.039 -5.855 2.244 1 97.19 97 VAL A C 1
ATOM 748 O O . VAL A 1 97 ? 7.688 -4.805 1.699 1 97.19 97 VAL A O 1
ATOM 751 N N . LEU A 1 98 ? 7.203 -6.762 2.516 1 97.88 98 LEU A N 1
ATOM 752 C CA . LEU A 1 98 ? 5.816 -6.773 2.055 1 97.88 98 LEU A CA 1
ATOM 753 C C . LEU A 1 98 ? 5.008 -5.668 2.725 1 97.88 98 LEU A C 1
ATOM 755 O O . LEU A 1 98 ? 5.195 -5.391 3.91 1 97.88 98 LEU A O 1
ATOM 759 N N . LEU A 1 99 ? 4.152 -5.055 1.947 1 98.19 99 LEU A N 1
ATOM 760 C CA . LEU A 1 99 ? 3.135 -4.168 2.504 1 98.19 99 LEU A CA 1
ATOM 761 C C . LEU A 1 99 ? 1.999 -4.969 3.129 1 98.19 99 LEU A C 1
ATOM 763 O O . LEU A 1 99 ? 1.646 -6.043 2.635 1 98.19 99 LEU A O 1
ATOM 767 N N . THR A 1 100 ? 1.473 -4.48 4.102 1 98.06 100 THR A N 1
ATOM 768 C CA . THR A 1 100 ? 0.339 -5.102 4.777 1 98.06 100 THR A CA 1
ATOM 769 C C . THR A 1 100 ? -0.524 -4.047 5.465 1 98.06 100 THR A C 1
ATOM 771 O O . THR A 1 100 ? -0.378 -2.852 5.203 1 98.06 100 THR A O 1
ATOM 774 N N . VAL A 1 101 ? -1.523 -4.434 6.176 1 97.81 101 VAL A N 1
ATOM 775 C CA . VAL A 1 101 ? -2.389 -3.562 6.965 1 97.81 101 VAL A CA 1
ATOM 776 C C . VAL A 1 101 ? -2.094 -3.75 8.453 1 97.81 101 VAL A C 1
ATOM 778 O O . VAL A 1 101 ? -1.688 -4.832 8.875 1 97.81 101 VAL A O 1
ATOM 781 N N . GLU A 1 102 ? -2.299 -2.711 9.203 1 96 102 GLU A N 1
ATOM 782 C CA . GLU A 1 102 ? -1.957 -2.77 10.625 1 96 102 GLU A CA 1
ATOM 783 C C . GLU A 1 102 ? -2.918 -3.678 11.383 1 96 102 GLU A C 1
ATOM 785 O O . GLU A 1 102 ? -2.598 -4.156 12.477 1 96 102 GLU A O 1
ATOM 790 N N . LYS A 1 103 ? -4.121 -3.875 10.875 1 94.38 103 LYS A N 1
ATOM 791 C CA . LYS A 1 103 ? -5.129 -4.781 11.422 1 94.38 103 LYS A CA 1
ATOM 792 C C . LYS A 1 103 ? -5.844 -5.543 10.312 1 94.38 103 LYS A C 1
ATOM 794 O O . LYS A 1 103 ? -5.926 -5.066 9.18 1 94.38 103 LYS A O 1
ATOM 799 N N . PRO A 1 104 ? -6.316 -6.766 10.664 1 94.69 104 PRO A N 1
ATOM 800 C CA . PRO A 1 104 ? -7.039 -7.531 9.648 1 94.69 104 PRO A CA 1
ATOM 801 C C . PRO A 1 104 ? -8.258 -6.797 9.109 1 94.69 104 PRO A C 1
ATOM 803 O O . PRO A 1 104 ? -8.961 -6.117 9.867 1 94.69 104 PRO A O 1
ATOM 806 N N . VAL A 1 105 ? -8.406 -6.859 7.859 1 95.88 105 VAL A N 1
ATOM 807 C CA . VAL A 1 105 ? -9.594 -6.348 7.191 1 95.88 105 VAL A CA 1
ATOM 808 C C . VAL A 1 105 ? -10.141 -7.406 6.23 1 95.88 105 VAL A C 1
ATOM 810 O O . VAL A 1 105 ? -9.492 -8.422 5.98 1 95.88 105 VAL A O 1
ATOM 813 N N . LYS A 1 106 ? -11.375 -7.152 5.785 1 96.12 106 LYS A N 1
ATOM 814 C CA . LYS A 1 106 ? -11.961 -8.086 4.824 1 96.12 106 LYS A CA 1
ATOM 815 C C . LYS A 1 106 ? -11.141 -8.133 3.535 1 96.12 106 LYS A C 1
ATOM 817 O O . LYS A 1 106 ? -10.781 -7.09 2.982 1 96.12 106 LYS A O 1
ATOM 822 N N . PRO A 1 107 ? -10.812 -9.297 3.09 1 97.44 107 PRO A N 1
ATOM 823 C CA . PRO A 1 107 ? -10.117 -9.383 1.8 1 97.44 107 PRO A CA 1
ATOM 824 C C . PRO A 1 107 ? -10.867 -8.664 0.681 1 97.44 107 PRO A C 1
ATOM 826 O O . PRO A 1 107 ? -12.102 -8.734 0.616 1 97.44 107 PRO A O 1
ATOM 829 N N . GLY A 1 108 ? -10.086 -8.039 -0.169 1 96.88 108 GLY A N 1
ATOM 830 C CA . GLY A 1 108 ? -10.695 -7.312 -1.272 1 96.88 108 GLY A CA 1
ATOM 831 C C . GLY A 1 108 ? -10.977 -5.859 -0.946 1 96.88 108 GLY A C 1
ATOM 832 O O . GLY A 1 108 ? -11.367 -5.086 -1.823 1 96.88 108 GLY A O 1
ATOM 833 N N . THR A 1 109 ? -10.781 -5.469 0.309 1 96.94 109 THR A N 1
ATOM 834 C CA . THR A 1 109 ? -11.023 -4.094 0.726 1 96.94 109 THR A CA 1
ATOM 835 C C . THR A 1 109 ? -10.195 -3.121 -0.11 1 96.94 109 THR A C 1
ATOM 837 O O . THR A 1 109 ? -9 -3.348 -0.334 1 96.94 109 THR A O 1
ATOM 840 N N . ARG A 1 110 ? -10.828 -2.094 -0.554 1 96.56 110 ARG A N 1
ATOM 841 C CA . ARG A 1 110 ? -10.172 -1.1 -1.398 1 96.56 110 ARG A CA 1
ATOM 842 C C . ARG A 1 110 ? -9.297 -0.169 -0.568 1 96.56 110 ARG A C 1
ATOM 844 O O . ARG A 1 110 ? -9.641 0.174 0.564 1 96.56 110 ARG A O 1
ATOM 851 N N . ILE A 1 111 ? -8.203 0.191 -1.164 1 96.75 111 ILE A N 1
ATOM 852 C CA . ILE A 1 111 ? -7.266 1.115 -0.534 1 96.75 111 ILE A CA 1
ATOM 853 C C . ILE A 1 111 ? -7.34 2.475 -1.225 1 96.75 111 ILE A C 1
ATOM 855 O O . ILE A 1 111 ? -7.363 2.553 -2.455 1 96.75 111 ILE A O 1
ATOM 859 N N . ARG A 1 112 ? -7.445 3.527 -0.345 1 90.31 112 ARG A N 1
ATOM 860 C CA . ARG A 1 112 ? -7.469 4.883 -0.889 1 90.31 112 ARG A CA 1
ATOM 861 C C . ARG A 1 112 ? -6.832 5.871 0.08 1 90.31 112 ARG A C 1
ATOM 863 O O . ARG A 1 112 ? -6.668 5.57 1.265 1 90.31 112 ARG A O 1
ATOM 870 N N . MET B 1 1 ? -15.922 -3.799 -23.969 1 33.22 1 MET B N 1
ATOM 871 C CA . MET B 1 1 ? -16.219 -3.547 -22.562 1 33.22 1 MET B CA 1
ATOM 872 C C . MET B 1 1 ? -14.977 -3.027 -21.828 1 33.22 1 MET B C 1
ATOM 874 O O . MET B 1 1 ? -13.969 -3.723 -21.75 1 33.22 1 MET B O 1
ATOM 878 N N . SER B 1 2 ? -14.453 -1.852 -21.875 1 45.16 2 SER B N 1
ATOM 879 C CA . SER B 1 2 ? -13.164 -1.176 -21.812 1 45.16 2 SER B CA 1
ATOM 880 C C . SER B 1 2 ? -12.445 -1.479 -20.516 1 45.16 2 SER B C 1
ATOM 882 O O . SER B 1 2 ? -12.984 -1.242 -19.422 1 45.16 2 SER B O 1
ATOM 884 N N . SER B 1 3 ? -11.562 -2.424 -20.391 1 60 3 SER B N 1
ATOM 885 C CA . SER B 1 3 ? -11.008 -3.129 -19.25 1 60 3 SER B CA 1
ATOM 886 C C . SER B 1 3 ? -10.367 -2.156 -18.266 1 60 3 SER B C 1
ATOM 888 O O . SER B 1 3 ? -9.633 -1.252 -18.6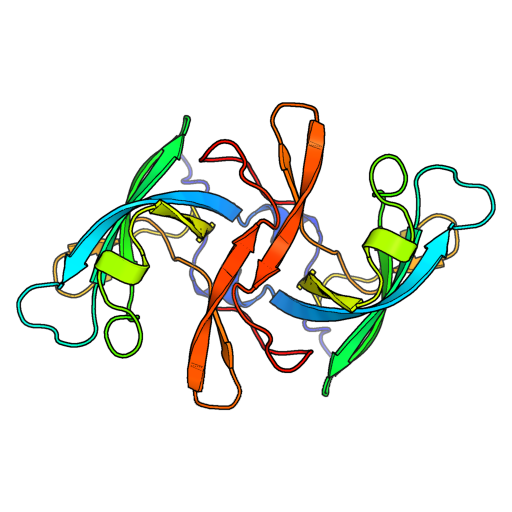56 1 60 3 SER B O 1
ATOM 890 N N . ASN B 1 4 ? -10.977 -1.696 -17.125 1 82.94 4 ASN B N 1
ATOM 891 C CA . ASN B 1 4 ? -10.492 -0.859 -16.031 1 82.94 4 ASN B CA 1
ATOM 892 C C . ASN B 1 4 ? -9.07 -1.24 -15.625 1 82.94 4 ASN B C 1
ATOM 894 O O . ASN B 1 4 ? -8.641 -0.962 -14.508 1 82.94 4 ASN B O 1
ATOM 898 N N . GLU B 1 5 ? -8.461 -1.831 -16.656 1 92.38 5 GLU B N 1
ATOM 899 C CA . GLU B 1 5 ? -7.102 -2.291 -16.375 1 92.38 5 GLU B CA 1
ATOM 900 C C . GLU B 1 5 ? -6.086 -1.171 -16.594 1 92.38 5 GLU B C 1
ATOM 902 O O . GLU B 1 5 ? -6.285 -0.296 -17.438 1 92.38 5 GLU B O 1
ATOM 907 N N . VAL B 1 6 ? -5.066 -1.186 -15.836 1 94.44 6 VAL B N 1
ATOM 908 C CA . VAL B 1 6 ? -3.977 -0.224 -15.953 1 94.44 6 VAL B CA 1
ATOM 909 C C . VAL B 1 6 ? -2.688 -0.95 -16.328 1 94.44 6 VAL B C 1
ATOM 911 O O . VAL B 1 6 ? -2.539 -2.145 -16.062 1 94.44 6 VAL B O 1
ATOM 914 N N . SER B 1 7 ? -1.775 -0.272 -17.031 1 93.69 7 SER B N 1
ATOM 915 C CA . SER B 1 7 ? -0.486 -0.846 -17.406 1 93.69 7 SER B CA 1
ATOM 916 C C . SER B 1 7 ? 0.52 -0.729 -16.266 1 93.69 7 SER B C 1
ATOM 918 O O . SER B 1 7 ? 0.305 0.029 -15.312 1 93.69 7 SER B O 1
ATOM 920 N N . TYR B 1 8 ? 1.538 -1.519 -16.375 1 92.5 8 TYR B N 1
ATOM 921 C CA . TYR B 1 8 ? 2.627 -1.434 -15.414 1 92.5 8 TYR B CA 1
ATOM 922 C C . TYR B 1 8 ? 3.227 -0.032 -15.391 1 92.5 8 TYR B C 1
ATOM 924 O O . TYR B 1 8 ? 3.521 0.504 -14.32 1 92.5 8 TYR B O 1
ATOM 932 N N . GLU B 1 9 ? 3.322 0.574 -16.531 1 92.81 9 GLU B N 1
ATOM 933 C CA . GLU B 1 9 ? 3.885 1.916 -16.656 1 92.81 9 GLU B CA 1
ATOM 934 C C . GLU B 1 9 ? 3.008 2.947 -15.945 1 92.81 9 GLU B C 1
ATOM 936 O O . GLU B 1 9 ? 3.516 3.871 -15.312 1 92.81 9 GLU B O 1
ATOM 941 N N . GLU B 1 10 ? 1.739 2.832 -16.125 1 93.12 10 GLU B N 1
ATOM 942 C CA . GLU B 1 10 ? 0.807 3.727 -15.445 1 93.12 10 GLU B CA 1
ATOM 943 C C . GLU B 1 10 ? 0.948 3.627 -13.93 1 93.12 10 GLU B C 1
ATOM 945 O O . GLU B 1 10 ? 0.97 4.645 -13.234 1 93.12 10 GLU B O 1
ATOM 950 N N . PHE B 1 11 ? 1.076 2.387 -13.461 1 93.94 11 PHE B N 1
ATOM 951 C CA . PHE B 1 11 ? 1.247 2.188 -12.023 1 93.94 11 PHE B CA 1
ATOM 952 C C . PHE B 1 11 ? 2.562 2.791 -11.547 1 93.94 11 PHE B C 1
ATOM 954 O O . PHE B 1 11 ? 2.609 3.443 -10.508 1 93.94 11 PHE B O 1
ATOM 961 N N . MET B 1 12 ? 3.533 2.656 -12.352 1 94 12 MET B N 1
ATOM 962 C CA . MET B 1 12 ? 4.863 3.094 -11.938 1 94 12 MET B CA 1
ATOM 963 C C . MET B 1 12 ? 4.949 4.617 -11.906 1 94 12 MET B C 1
ATOM 965 O O . MET B 1 12 ? 5.879 5.176 -11.32 1 94 12 MET B O 1
ATOM 969 N N . ARG B 1 13 ? 4.004 5.246 -12.461 1 94.19 13 ARG B N 1
ATOM 970 C CA . ARG B 1 13 ? 3.943 6.699 -12.367 1 94.19 13 ARG B CA 1
ATOM 971 C C . ARG B 1 13 ? 3.592 7.145 -10.953 1 94.19 13 ARG B C 1
ATOM 973 O O . ARG B 1 13 ? 3.898 8.266 -10.555 1 94.19 13 ARG B O 1
ATOM 980 N N . ILE B 1 14 ? 2.916 6.223 -10.25 1 95.69 14 ILE B N 1
ATOM 981 C CA . ILE B 1 14 ? 2.576 6.516 -8.867 1 95.69 14 ILE B CA 1
ATOM 982 C C . ILE B 1 14 ? 3.783 6.25 -7.969 1 95.69 14 ILE B C 1
ATOM 984 O O . ILE B 1 14 ? 4.336 5.148 -7.969 1 95.69 14 ILE B O 1
ATOM 988 N N . ASP B 1 15 ? 4.184 7.27 -7.312 1 96.44 15 ASP B N 1
ATOM 989 C CA . ASP B 1 15 ? 5.328 7.121 -6.418 1 96.44 15 ASP B CA 1
ATOM 990 C C . ASP B 1 15 ? 4.875 6.789 -5 1 96.44 15 ASP B C 1
ATOM 992 O O . ASP B 1 15 ? 4.609 7.691 -4.203 1 96.44 15 ASP B O 1
ATOM 996 N N . LEU B 1 16 ? 4.828 5.5 -4.688 1 97.38 16 LEU B N 1
ATOM 997 C CA . LEU B 1 16 ? 4.496 5.043 -3.342 1 97.38 16 LEU B CA 1
ATOM 998 C C . LEU B 1 16 ? 5.754 4.895 -2.49 1 97.38 16 LEU B C 1
ATOM 1000 O O . LEU B 1 16 ? 6.758 4.34 -2.947 1 97.38 16 LEU B O 1
ATOM 1004 N N . ARG B 1 17 ? 5.648 5.375 -1.289 1 97.94 17 ARG B N 1
ATOM 1005 C CA . ARG B 1 17 ? 6.805 5.336 -0.398 1 97.94 17 ARG B CA 1
ATOM 1006 C C . ARG B 1 17 ? 6.391 4.934 1.015 1 97.94 17 ARG B C 1
ATOM 1008 O O . ARG B 1 17 ? 5.281 5.234 1.453 1 97.94 17 ARG B O 1
ATOM 1015 N N . VAL B 1 18 ? 7.363 4.301 1.638 1 98.06 18 VAL B N 1
ATOM 1016 C CA . VAL B 1 18 ? 7.199 4.098 3.074 1 98.06 18 VAL B CA 1
ATOM 1017 C C . VAL B 1 18 ? 7.531 5.391 3.818 1 98.06 18 VAL B C 1
ATOM 1019 O O . VAL B 1 18 ? 8.602 5.965 3.629 1 98.06 18 VAL B O 1
ATOM 1022 N N . GLY B 1 19 ? 6.66 5.852 4.566 1 98.12 19 GLY B N 1
ATOM 1023 C CA . GLY B 1 19 ? 6.879 7.012 5.414 1 98.12 19 GLY B CA 1
ATOM 1024 C C . GLY B 1 19 ? 6.922 6.668 6.891 1 98.12 19 GLY B C 1
ATOM 1025 O O . GLY B 1 19 ? 6.293 5.703 7.328 1 98.12 19 GLY B O 1
ATOM 1026 N N . PHE B 1 20 ? 7.672 7.43 7.566 1 98.44 20 PHE B N 1
ATOM 1027 C CA . PHE B 1 20 ? 7.734 7.316 9.023 1 98.44 20 PHE B CA 1
ATOM 1028 C C . PHE B 1 20 ? 7.145 8.555 9.688 1 98.44 20 PHE B C 1
ATOM 1030 O O . PHE B 1 20 ? 7.602 9.672 9.438 1 98.44 20 PHE B O 1
ATOM 1037 N N . VAL B 1 21 ? 6.102 8.391 10.555 1 98.44 21 VAL B N 1
ATOM 1038 C CA . VAL B 1 21 ? 5.43 9.531 11.18 1 98.44 21 VAL B CA 1
ATOM 1039 C C . VAL B 1 21 ? 6.262 10.047 12.344 1 98.44 21 VAL B C 1
ATOM 1041 O O . VAL B 1 21 ? 6.367 9.391 13.383 1 98.44 21 VAL B O 1
ATOM 1044 N N . LYS B 1 22 ? 6.766 11.156 12.219 1 98.38 22 LYS B N 1
ATOM 1045 C CA . LYS B 1 22 ? 7.602 11.758 13.25 1 98.38 22 LYS B CA 1
ATOM 1046 C C . LYS B 1 22 ? 6.758 12.539 14.258 1 98.38 22 LYS B C 1
ATOM 1048 O O . LYS B 1 22 ? 7.035 12.508 15.461 1 98.38 22 LYS B O 1
ATOM 1053 N N . GLU B 1 23 ? 5.852 13.289 13.711 1 98.25 23 GLU B N 1
ATOM 1054 C CA . GLU B 1 23 ? 4.957 14.117 14.516 1 98.25 23 GLU B CA 1
ATOM 1055 C C . GLU B 1 23 ? 3.51 13.992 14.047 1 98.25 23 GLU B C 1
ATOM 1057 O O . GLU B 1 23 ? 3.258 13.695 12.875 1 98.25 23 GLU B O 1
ATOM 1062 N N . ALA B 1 24 ? 2.664 14.203 14.922 1 97.69 24 ALA B N 1
ATOM 1063 C CA . ALA B 1 24 ? 1.229 14.211 14.648 1 97.69 24 ALA B CA 1
ATOM 1064 C C . ALA B 1 24 ? 0.495 15.148 15.602 1 97.69 24 ALA B C 1
ATOM 1066 O O . ALA B 1 24 ? 0.801 15.188 16.797 1 97.69 24 ALA B O 1
ATOM 1067 N N . GLU B 1 25 ? -0.331 15.883 15.102 1 96.75 25 GLU B N 1
ATOM 1068 C CA . GLU B 1 25 ? -1.138 16.781 15.93 1 96.75 25 GLU B CA 1
ATOM 1069 C C . GLU B 1 25 ? -2.529 16.969 15.336 1 96.75 25 GLU B C 1
ATOM 1071 O O . GLU B 1 25 ? -2.734 16.766 14.141 1 96.75 25 GLU B O 1
ATOM 1076 N N . LYS B 1 26 ? -3.432 17.375 16.172 1 95.44 26 LYS B N 1
ATOM 1077 C CA . LYS B 1 26 ? -4.766 17.719 15.688 1 95.44 26 LYS B CA 1
ATOM 1078 C C . LYS B 1 26 ? -4.758 19.062 14.977 1 95.44 26 LYS B C 1
ATOM 1080 O O . LYS B 1 26 ? -4.047 19.984 15.391 1 95.44 26 LYS B O 1
ATOM 1085 N N . VAL B 1 27 ? -5.48 19.156 13.938 1 93.69 27 VAL B N 1
ATOM 1086 C CA . VAL B 1 27 ? -5.613 20.438 13.25 1 93.69 27 VAL B CA 1
ATOM 1087 C C . VAL B 1 27 ? -6.598 21.328 14 1 93.69 27 VAL B C 1
ATOM 1089 O O . VAL B 1 27 ? -7.719 20.906 14.297 1 93.69 27 VAL B O 1
ATOM 1092 N N . LYS B 1 28 ? -6.16 22.484 14.242 1 88.94 28 LYS B N 1
ATOM 1093 C CA . LYS B 1 28 ? -7.004 23.422 14.969 1 88.94 28 LYS B CA 1
ATOM 1094 C C . LYS B 1 28 ? -8.297 23.719 14.211 1 88.94 28 LYS B C 1
ATOM 1096 O O . LYS B 1 28 ? -8.258 24.016 13.016 1 88.94 28 LYS B O 1
ATOM 1101 N N . GLY B 1 29 ? -9.43 23.516 14.898 1 89 29 GLY B N 1
ATOM 1102 C CA . GLY B 1 29 ? -10.711 23.828 14.281 1 89 29 GLY B CA 1
ATOM 1103 C C . GLY B 1 29 ? -11.375 22.609 13.672 1 89 29 GLY B C 1
ATOM 1104 O O . GLY B 1 29 ? -12.516 22.688 13.195 1 89 29 GLY B O 1
ATOM 1105 N N . SER B 1 30 ? -10.633 21.484 13.594 1 87.12 30 SER B N 1
ATOM 1106 C CA . SER B 1 30 ? -11.219 20.266 13.031 1 87.12 30 SER B CA 1
ATOM 1107 C C . SER B 1 30 ? -11.164 19.109 14.031 1 87.12 30 SER B C 1
ATOM 1109 O O . SER B 1 30 ? -10.203 18.984 14.797 1 87.12 30 SER B O 1
ATOM 1111 N N . LYS B 1 31 ? -12.203 18.422 14.086 1 85.56 31 LYS B N 1
ATOM 1112 C CA . LYS B 1 31 ? -12.219 17.25 14.945 1 85.56 31 LYS B CA 1
ATOM 1113 C C . LYS B 1 31 ? -11.797 16 14.164 1 85.56 31 LYS B C 1
ATOM 1115 O O . LYS B 1 31 ? -11.492 14.961 14.758 1 85.56 31 LYS B O 1
ATOM 1120 N N . LYS B 1 32 ? -11.586 16.125 12.859 1 92.44 32 LYS B N 1
ATOM 1121 C CA . LYS B 1 32 ? -11.414 14.922 12.055 1 92.44 32 LYS B CA 1
ATOM 1122 C C . LYS B 1 32 ? -10.047 14.891 11.383 1 92.44 32 LYS B C 1
ATOM 1124 O O . LYS B 1 32 ? -9.578 13.836 10.969 1 92.44 32 LYS B O 1
ATOM 1129 N N . LEU B 1 33 ? -9.43 16.047 11.383 1 95.19 33 LEU B N 1
ATOM 1130 C CA . LEU B 1 33 ? -8.195 16.141 10.609 1 95.19 33 LEU B CA 1
ATOM 1131 C C . LEU B 1 33 ? -6.973 16.078 11.516 1 95.19 33 LEU B C 1
ATOM 1133 O O . LEU B 1 33 ? -6.98 16.656 12.609 1 95.19 33 LEU B O 1
ATOM 1137 N N . LEU B 1 34 ? -6.047 15.391 11.055 1 97 34 LEU B N 1
ATOM 1138 C CA . LEU B 1 34 ? -4.746 15.328 11.719 1 97 34 LEU B CA 1
ATOM 1139 C C . LEU B 1 34 ? -3.646 15.852 10.805 1 97 34 LEU B C 1
ATOM 1141 O O . LEU B 1 34 ? -3.66 15.602 9.594 1 97 34 LEU B O 1
ATOM 1145 N N . LYS B 1 35 ? -2.766 16.547 11.336 1 96.81 35 LYS B N 1
ATOM 1146 C CA . LYS B 1 35 ? -1.566 17.016 10.641 1 96.81 35 LYS B CA 1
ATOM 1147 C C . LYS B 1 35 ? -0.356 16.156 11.008 1 96.81 35 LYS B C 1
ATOM 1149 O O . LYS B 1 35 ? 0.011 16.062 12.18 1 96.81 35 LYS B O 1
ATOM 1154 N N . LEU B 1 36 ? 0.193 15.602 10.055 1 97.62 36 LEU B N 1
ATOM 1155 C CA . LEU B 1 36 ? 1.319 14.695 10.273 1 97.62 36 LEU B CA 1
ATOM 1156 C C . LEU B 1 36 ? 2.59 15.25 9.633 1 97.62 36 LEU B C 1
ATOM 1158 O O . LEU B 1 36 ? 2.547 15.805 8.539 1 97.62 36 LEU B O 1
ATOM 1162 N N . LYS B 1 37 ? 3.623 15.156 10.328 1 98 37 LYS B N 1
ATOM 1163 C CA . LYS B 1 37 ? 4.953 15.297 9.75 1 98 37 LYS B CA 1
ATOM 1164 C C . LYS B 1 37 ? 5.57 13.93 9.453 1 98 37 LYS B C 1
ATOM 1166 O O . LYS B 1 37 ? 5.863 13.164 10.367 1 98 37 LYS B O 1
ATOM 1171 N N . VAL B 1 38 ? 5.758 13.711 8.211 1 98.12 38 VAL B N 1
ATOM 1172 C CA . VAL B 1 38 ? 6.164 12.375 7.785 1 98.12 38 VAL B CA 1
ATOM 1173 C C . VAL B 1 38 ? 7.566 12.422 7.184 1 98.12 38 VAL B C 1
ATOM 1175 O O . VAL B 1 38 ? 7.836 13.219 6.281 1 98.12 38 VAL B O 1
ATOM 1178 N N . ASP B 1 39 ? 8.422 11.562 7.668 1 98.38 39 ASP B N 1
ATOM 1179 C CA . ASP B 1 39 ? 9.781 11.422 7.164 1 98.38 39 ASP B CA 1
ATOM 1180 C C . ASP B 1 39 ? 9.82 10.484 5.953 1 98.38 39 ASP B C 1
ATOM 1182 O O . ASP B 1 39 ? 9.43 9.32 6.051 1 98.38 39 ASP B O 1
ATOM 1186 N N . LEU B 1 40 ? 10.367 11 4.852 1 97.38 40 LEU B N 1
ATOM 1187 C CA . LEU B 1 40 ? 10.516 10.195 3.646 1 97.38 40 LEU B CA 1
ATOM 1188 C C . LEU B 1 40 ? 11.992 10.008 3.299 1 97.38 40 LEU B C 1
ATOM 1190 O O . LEU B 1 40 ? 12.352 9.938 2.123 1 97.38 40 LEU B O 1
ATOM 1194 N N . GLY B 1 41 ? 12.766 10 4.344 1 96.19 41 GLY B N 1
ATOM 1195 C CA . GLY B 1 41 ? 14.188 9.766 4.141 1 96.19 41 GLY B CA 1
ATOM 1196 C C . GLY B 1 41 ? 14.852 10.828 3.293 1 96.19 41 GLY B C 1
ATOM 1197 O O . GLY B 1 41 ? 14.758 12.023 3.596 1 96.19 41 GLY B O 1
ATOM 1198 N N . GLU B 1 42 ? 15.414 10.414 2.152 1 94.06 42 GLU B N 1
ATOM 1199 C CA . GLU B 1 42 ? 16.172 11.305 1.274 1 94.06 42 GLU B CA 1
ATOM 1200 C C . GLU B 1 42 ? 15.25 12.32 0.597 1 94.06 42 GLU B C 1
ATOM 1202 O O . GLU B 1 42 ? 15.711 13.367 0.14 1 94.06 42 GLU B O 1
ATOM 1207 N N . LEU B 1 43 ? 14.008 11.992 0.524 1 94.38 43 LEU B N 1
ATOM 1208 C CA . LEU B 1 43 ? 13.047 12.891 -0.108 1 94.38 43 LEU B CA 1
ATOM 1209 C C . LEU B 1 43 ? 12.641 14.008 0.845 1 94.38 43 LEU B C 1
ATOM 1211 O O . LEU B 1 43 ? 11.961 14.953 0.442 1 94.38 43 LEU B O 1
ATOM 1215 N N . GLY B 1 44 ? 13.109 13.875 2.137 1 95.81 44 GLY B N 1
ATOM 1216 C CA . GLY B 1 44 ? 12.812 14.898 3.123 1 95.81 44 GLY B CA 1
ATOM 1217 C C . GLY B 1 44 ? 11.516 14.648 3.873 1 95.81 44 GLY B C 1
ATOM 1218 O O . GLY B 1 44 ? 10.93 13.57 3.762 1 95.81 44 GLY B O 1
ATOM 1219 N N . GLU B 1 45 ? 11.18 15.648 4.688 1 97.12 45 GLU B N 1
ATOM 1220 C CA . GLU B 1 45 ? 9.953 15.562 5.465 1 97.12 45 GLU B CA 1
ATOM 1221 C C . GLU B 1 45 ? 8.789 16.219 4.723 1 97.12 45 GLU B C 1
ATOM 1223 O O . GLU B 1 45 ? 8.969 17.219 4.035 1 97.12 45 GLU B O 1
ATOM 1228 N N . ARG B 1 46 ? 7.664 15.617 4.914 1 96 46 ARG B N 1
ATOM 1229 C CA . ARG B 1 46 ? 6.465 16.141 4.273 1 96 46 ARG B CA 1
ATOM 1230 C C . ARG B 1 46 ? 5.348 16.359 5.289 1 96 46 ARG B C 1
ATOM 1232 O O . ARG B 1 46 ? 5.219 15.594 6.246 1 96 46 ARG B O 1
ATOM 1239 N N . GLN B 1 47 ? 4.652 17.391 5.059 1 96.38 47 GLN B N 1
ATOM 1240 C CA . GLN B 1 47 ? 3.422 17.594 5.812 1 96.38 47 GLN B CA 1
ATOM 1241 C C . GLN B 1 47 ? 2.236 16.922 5.117 1 96.38 47 GLN B C 1
ATOM 1243 O O . GLN B 1 47 ? 1.982 17.172 3.938 1 96.38 47 GLN B O 1
ATOM 1248 N N . ILE B 1 48 ? 1.553 16.125 5.805 1 95.81 48 ILE B N 1
ATOM 1249 C CA . ILE B 1 48 ? 0.38 15.438 5.27 1 95.81 48 ILE B CA 1
ATOM 1250 C C . ILE B 1 48 ? -0.824 15.695 6.176 1 95.81 48 ILE B C 1
ATOM 1252 O O . ILE B 1 48 ? -0.737 15.539 7.395 1 95.81 48 ILE B O 1
ATOM 1256 N N . ILE B 1 49 ? -1.87 16.094 5.637 1 95.62 49 ILE B N 1
ATOM 1257 C CA . ILE B 1 49 ? -3.125 16.266 6.359 1 95.62 49 ILE B CA 1
ATOM 1258 C C . ILE B 1 49 ? -4.043 15.078 6.109 1 95.62 49 ILE B C 1
ATOM 1260 O O . ILE B 1 49 ? -4.406 14.797 4.965 1 95.62 49 ILE B O 1
ATOM 1264 N N . ALA B 1 50 ? -4.379 14.367 7.137 1 93.88 50 ALA B N 1
ATOM 1265 C CA . ALA B 1 50 ? -5.148 13.125 7.012 1 93.88 50 ALA B CA 1
ATOM 1266 C C . ALA B 1 50 ? -6.48 13.234 7.746 1 93.88 50 ALA B C 1
ATOM 1268 O O . ALA B 1 50 ? -6.539 13.75 8.867 1 93.88 50 ALA B O 1
ATOM 1269 N N . GLY B 1 51 ? -7.527 12.781 7.133 1 92.5 51 GLY B N 1
ATOM 1270 C CA . GLY B 1 51 ? -8.836 12.734 7.773 1 92.5 51 GLY B CA 1
ATOM 1271 C C . GLY B 1 51 ? -9.016 11.523 8.672 1 92.5 51 GLY B C 1
ATOM 1272 O O . GLY B 1 51 ? -10.008 10.797 8.555 1 92.5 51 GLY B O 1
ATOM 1273 N N . LEU B 1 52 ? -8.125 11.266 9.578 1 93.5 52 LEU B N 1
ATOM 1274 C CA . LEU B 1 52 ? -8.109 10.062 10.414 1 93.5 52 LEU B CA 1
ATOM 1275 C C . LEU B 1 52 ? -8.492 10.398 11.852 1 93.5 52 LEU B C 1
ATOM 1277 O O . LEU B 1 52 ? -8.57 9.508 12.695 1 93.5 52 LEU B O 1
ATOM 1281 N N . GLY B 1 53 ? -8.797 11.531 12.117 1 93.81 53 GLY B N 1
ATOM 1282 C CA . GLY B 1 53 ? -8.961 12.008 13.484 1 93.81 53 GLY B CA 1
ATOM 1283 C C . GLY B 1 53 ? -10.125 11.367 14.203 1 93.81 53 GLY B C 1
ATOM 1284 O O . GLY B 1 53 ? -10.18 11.367 15.438 1 93.81 53 GLY B O 1
ATOM 1285 N N . ALA B 1 54 ? -11.086 10.875 13.484 1 92.81 54 ALA B N 1
ATOM 1286 C CA . ALA B 1 54 ? -12.242 10.227 14.102 1 92.81 54 ALA B CA 1
ATOM 1287 C C . ALA B 1 54 ? -11.867 8.859 14.664 1 92.81 54 ALA B C 1
ATOM 1289 O O . ALA B 1 54 ? -12.555 8.336 15.547 1 92.81 54 ALA B O 1
ATOM 1290 N N . TRP B 1 55 ? -10.766 8.32 14.266 1 94.06 55 TRP B N 1
ATOM 1291 C CA . TRP B 1 55 ? -10.461 6.941 14.617 1 94.06 55 TRP B CA 1
ATOM 1292 C C . TRP B 1 55 ? -9.086 6.832 15.258 1 94.06 55 TRP B C 1
ATOM 1294 O O . TRP B 1 55 ? -8.805 5.883 15.992 1 94.06 55 TRP B O 1
ATOM 1304 N N . TYR B 1 56 ? -8.188 7.777 14.922 1 95.38 56 TYR B N 1
ATOM 1305 C CA . TYR B 1 56 ? -6.816 7.742 15.414 1 95.38 56 TYR B CA 1
ATOM 1306 C C . TYR B 1 56 ? -6.488 9.008 16.203 1 95.38 56 TYR B C 1
ATOM 1308 O O . TYR B 1 56 ? -6.867 10.109 15.805 1 95.38 56 TYR B O 1
ATOM 1316 N N . SER B 1 57 ? -5.832 8.828 17.297 1 95.94 57 SER B N 1
ATOM 1317 C CA . SER B 1 57 ? -5.227 9.961 17.984 1 95.94 57 SER B CA 1
ATOM 1318 C C . SER B 1 57 ? -3.814 10.227 17.484 1 95.94 57 SER B C 1
ATOM 1320 O O . SER B 1 57 ? -3.186 9.352 16.891 1 95.94 57 SER B O 1
ATOM 1322 N N . PRO B 1 58 ? -3.365 11.414 17.672 1 96.88 58 PRO B N 1
ATOM 1323 C CA . PRO B 1 58 ? -1.979 11.688 17.281 1 96.88 58 PRO B CA 1
ATOM 1324 C C . PRO B 1 58 ? -0.997 10.672 17.859 1 96.88 58 PRO B C 1
ATOM 1326 O O . PRO B 1 58 ? -0.107 10.195 17.141 1 96.88 58 PRO B O 1
ATOM 1329 N N . ASP B 1 59 ? -1.156 10.266 19.109 1 97.06 59 ASP B N 1
ATOM 1330 C CA . ASP B 1 59 ? -0.257 9.336 19.766 1 97.06 59 ASP B CA 1
ATOM 1331 C C . ASP B 1 59 ? -0.296 7.961 19.109 1 97.06 59 ASP B C 1
ATOM 1333 O O . ASP B 1 59 ? 0.697 7.23 19.109 1 97.06 59 ASP B O 1
ATOM 1337 N N . ASP B 1 60 ? -1.379 7.613 18.453 1 96.38 60 ASP B N 1
ATOM 1338 C CA . ASP B 1 60 ? -1.527 6.344 17.75 1 96.38 60 ASP B CA 1
ATOM 1339 C C . ASP B 1 60 ? -0.648 6.305 16.5 1 96.38 60 ASP B C 1
ATOM 1341 O O . ASP B 1 60 ? -0.325 5.227 16 1 96.38 60 ASP B O 1
ATOM 1345 N N . LEU B 1 61 ? -0.304 7.492 16.062 1 97.44 61 LEU B N 1
ATOM 1346 C CA . LEU B 1 61 ? 0.306 7.566 14.734 1 97.44 61 LEU B CA 1
ATOM 1347 C C . LEU B 1 61 ? 1.803 7.84 14.844 1 97.44 61 LEU B C 1
ATOM 1349 O O . LEU B 1 61 ? 2.576 7.434 13.977 1 97.44 61 LEU B O 1
ATOM 1353 N N . ILE B 1 62 ? 2.18 8.516 15.891 1 98.19 62 ILE B N 1
ATOM 1354 C CA . ILE B 1 62 ? 3.588 8.875 16.047 1 98.19 62 ILE B CA 1
ATOM 1355 C C . ILE B 1 62 ? 4.434 7.602 16.125 1 98.19 62 ILE B C 1
ATOM 1357 O O . ILE B 1 62 ? 4.117 6.684 16.891 1 98.19 62 ILE B O 1
ATOM 1361 N N . GLY B 1 63 ? 5.461 7.484 15.289 1 97.56 63 GLY B N 1
ATOM 1362 C CA . GLY B 1 63 ? 6.367 6.344 15.312 1 97.56 63 GLY B CA 1
ATOM 1363 C C . GLY B 1 63 ? 5.934 5.223 14.383 1 97.56 63 GLY B C 1
ATOM 1364 O O . GLY B 1 63 ? 6.602 4.191 14.297 1 97.56 63 GLY B O 1
ATOM 1365 N N . LYS B 1 64 ? 4.887 5.422 13.688 1 97.25 64 LYS B N 1
ATOM 1366 C CA . LYS B 1 64 ? 4.375 4.383 12.797 1 97.25 64 LYS B CA 1
ATOM 1367 C C . LYS B 1 64 ? 4.957 4.527 11.391 1 97.25 64 LYS B C 1
ATOM 1369 O O . LYS B 1 64 ? 5.27 5.633 10.953 1 97.25 64 LYS B O 1
ATOM 1374 N N . TYR B 1 65 ? 5.18 3.387 10.797 1 98.25 65 TYR B N 1
ATOM 1375 C CA . TYR B 1 65 ? 5.41 3.361 9.359 1 98.25 65 TYR B CA 1
ATOM 1376 C C . TYR B 1 65 ? 4.094 3.35 8.594 1 98.25 65 TYR B C 1
ATOM 1378 O O . TYR B 1 65 ? 3.189 2.574 8.914 1 98.25 65 TYR B O 1
ATOM 1386 N N . ILE B 1 66 ? 3.986 4.215 7.652 1 98.19 66 ILE B N 1
ATOM 1387 C CA . ILE B 1 66 ? 2.791 4.316 6.82 1 98.19 66 ILE B CA 1
ATOM 1388 C C . ILE B 1 66 ? 3.184 4.305 5.348 1 98.19 66 ILE B C 1
ATOM 1390 O O . ILE B 1 66 ? 4.367 4.371 5.012 1 98.19 66 ILE B O 1
ATOM 1394 N N . ILE B 1 67 ? 2.213 4.152 4.473 1 98.31 67 ILE B N 1
ATOM 1395 C CA . ILE B 1 67 ? 2.422 4.195 3.029 1 98.31 67 ILE B CA 1
ATOM 1396 C C . ILE B 1 67 ? 1.802 5.469 2.455 1 98.31 67 ILE B C 1
ATOM 1398 O O . ILE B 1 67 ? 0.646 5.789 2.742 1 98.31 67 ILE B O 1
ATOM 1402 N N . VAL B 1 68 ? 2.6 6.207 1.682 1 97.06 68 VAL B N 1
ATOM 1403 C CA . VAL B 1 68 ? 2.107 7.48 1.169 1 97.06 68 VAL B CA 1
ATOM 1404 C C . VAL B 1 68 ? 2.322 7.547 -0.342 1 97.06 68 VAL B C 1
ATOM 1406 O O . VAL B 1 68 ? 3.26 6.945 -0.87 1 97.06 68 VAL B O 1
ATOM 1409 N N . VAL B 1 69 ? 1.392 8.133 -1.021 1 96.88 69 VAL B N 1
ATOM 1410 C CA . VAL B 1 69 ? 1.646 8.586 -2.385 1 96.88 69 VAL B CA 1
ATOM 1411 C C . VAL B 1 69 ? 2.457 9.883 -2.355 1 96.88 69 VAL B C 1
ATOM 1413 O O . VAL B 1 69 ? 1.932 10.938 -2.008 1 96.88 69 VAL B O 1
ATOM 1416 N N . ALA B 1 70 ? 3.664 9.875 -2.789 1 95.44 70 ALA B N 1
ATOM 1417 C CA . ALA B 1 70 ? 4.617 10.945 -2.521 1 95.44 70 ALA B CA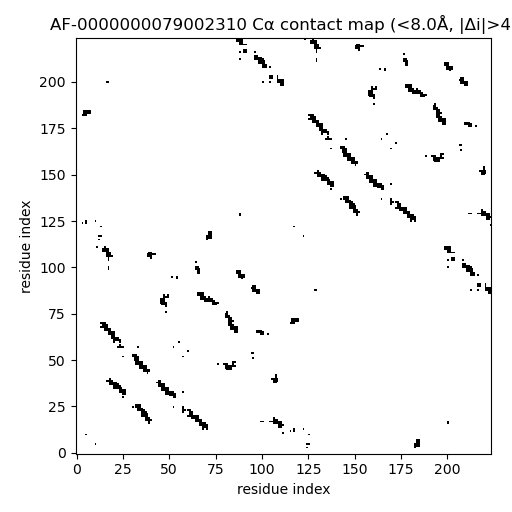 1
ATOM 1418 C C . ALA B 1 70 ? 4.598 11.984 -3.641 1 95.44 70 ALA B C 1
ATOM 1420 O O . ALA B 1 70 ? 5.137 13.086 -3.484 1 95.44 70 ALA B O 1
ATOM 1421 N N . ASN B 1 71 ? 4.055 11.641 -4.75 1 95.5 71 ASN B N 1
ATOM 1422 C CA . ASN B 1 71 ? 4.109 12.586 -5.859 1 95.5 71 ASN B CA 1
ATOM 1423 C C . ASN B 1 71 ? 2.713 13.039 -6.281 1 95.5 71 ASN B C 1
ATOM 1425 O O . ASN B 1 71 ? 2.473 13.312 -7.457 1 95.5 71 ASN B O 1
ATOM 1429 N N . LEU B 1 72 ? 1.839 12.953 -5.391 1 93.75 72 LEU B N 1
ATOM 1430 C CA . LEU B 1 72 ? 0.535 13.555 -5.641 1 93.75 72 LEU B CA 1
ATOM 1431 C C . LEU B 1 72 ? 0.634 15.078 -5.656 1 93.75 72 LEU B C 1
ATOM 1433 O O . LEU B 1 72 ? 1.369 15.664 -4.863 1 93.75 72 LEU B O 1
ATOM 1437 N N . LYS B 1 73 ? -0.174 15.617 -6.477 1 91.31 73 LYS B N 1
ATOM 1438 C CA . LYS B 1 73 ? -0.233 17.078 -6.453 1 91.31 73 LYS B CA 1
ATOM 1439 C C . LYS B 1 73 ? -0.661 17.578 -5.082 1 91.31 73 LYS B C 1
ATOM 1441 O O . LYS B 1 73 ? -1.615 17.078 -4.492 1 91.31 73 LYS B O 1
ATOM 1446 N N . PRO B 1 74 ? 0.253 18.578 -4.621 1 90.94 74 PRO B N 1
ATOM 1447 C CA . PRO B 1 74 ? -0.139 19.141 -3.326 1 90.94 74 PRO B CA 1
ATOM 1448 C C . PRO B 1 74 ? -1.56 19.703 -3.33 1 90.94 74 PRO B C 1
ATOM 1450 O O . PRO B 1 74 ? -2.029 20.203 -4.359 1 90.94 74 PRO B O 1
ATOM 1453 N N . LYS B 1 75 ? -2.17 19.516 -2.217 1 88.25 75 LYS B N 1
ATOM 1454 C CA . LYS B 1 75 ? -3.52 20.031 -2.057 1 88.25 75 LYS B CA 1
ATOM 1455 C C . LYS B 1 75 ? -3.633 20.875 -0.791 1 88.25 75 LYS B C 1
ATOM 1457 O O . LYS B 1 75 ? -2.902 20.656 0.177 1 88.25 75 LYS B O 1
ATOM 1462 N N . ARG B 1 76 ? -4.43 21.844 -0.875 1 89.81 76 ARG B N 1
ATOM 1463 C CA . ARG B 1 76 ? -4.75 22.641 0.308 1 89.81 76 ARG B CA 1
ATOM 1464 C C . ARG B 1 76 ? -5.992 22.094 1.013 1 89.81 76 ARG B C 1
ATOM 1466 O O . ARG B 1 76 ? -7.062 22 0.41 1 89.81 76 ARG B O 1
ATOM 1473 N N . ILE B 1 77 ? -5.762 21.719 2.143 1 86.44 77 ILE B N 1
ATOM 1474 C CA . ILE B 1 77 ? -6.844 21.188 2.963 1 86.44 77 ILE B CA 1
ATOM 1475 C C . ILE B 1 77 ? -6.953 22 4.254 1 86.44 77 ILE B C 1
ATOM 1477 O O . ILE B 1 77 ? -6.023 22.016 5.062 1 86.44 77 ILE B O 1
ATOM 1481 N N . PHE B 1 78 ? -8.094 22.594 4.422 1 88.5 78 PHE B N 1
ATOM 1482 C CA . PHE B 1 78 ? -8.352 23.359 5.633 1 88.5 78 PHE B CA 1
ATOM 1483 C C . PHE B 1 78 ? -7.266 24.406 5.852 1 88.5 78 PHE B C 1
ATOM 1485 O O . PHE B 1 78 ? -6.723 24.516 6.953 1 88.5 78 PHE B O 1
ATOM 1492 N N . GLY B 1 79 ? -6.758 24.984 4.816 1 89.5 79 GLY B N 1
ATOM 1493 C CA . GLY B 1 79 ? -5.797 26.078 4.871 1 89.5 79 GLY B CA 1
ATOM 1494 C C . GLY B 1 79 ? -4.363 25.609 5.016 1 89.5 79 GLY B C 1
ATOM 1495 O O . GLY B 1 79 ? -3.438 26.422 5.094 1 89.5 79 GLY B O 1
ATOM 1496 N N . LEU B 1 80 ? -4.262 24.312 5.137 1 90.88 80 LEU B N 1
ATOM 1497 C CA . LEU B 1 80 ? -2.926 23.734 5.258 1 90.88 80 LEU B CA 1
ATOM 1498 C C . LEU B 1 80 ? -2.535 23 3.98 1 90.88 80 LEU B C 1
ATOM 1500 O O . LEU B 1 80 ? -3.395 22.453 3.287 1 90.88 80 LEU B O 1
ATOM 1504 N N . VAL B 1 81 ? -1.248 22.938 3.695 1 89.94 81 VAL B N 1
ATOM 1505 C CA . VAL B 1 81 ? -0.765 22.281 2.49 1 89.94 81 VAL B CA 1
ATOM 1506 C C . VAL B 1 81 ? -0.435 20.828 2.799 1 89.94 81 VAL B C 1
ATOM 1508 O O . VAL B 1 81 ? 0.305 20.531 3.742 1 89.94 81 VAL B O 1
ATOM 1511 N N . SER B 1 82 ? -1.072 20 2.094 1 92.88 82 SER B N 1
ATOM 1512 C CA . SER B 1 82 ? -0.762 18.578 2.195 1 92.88 82 SER B CA 1
ATOM 1513 C C . SER B 1 82 ? 0.105 18.125 1.029 1 92.88 82 SER B C 1
ATOM 1515 O O . SER B 1 82 ? -0.267 18.297 -0.134 1 92.88 82 SER B O 1
ATOM 1517 N N . GLN B 1 83 ? 1.241 17.562 1.269 1 90.25 83 GLN B N 1
ATOM 1518 C CA . GLN B 1 83 ? 2.201 17.156 0.247 1 90.25 83 GLN B CA 1
ATOM 1519 C C . GLN B 1 83 ? 2.223 15.648 0.079 1 90.25 83 GLN B C 1
ATOM 1521 O O . GLN B 1 83 ? 3.293 15.039 0.046 1 90.25 83 GLN B O 1
ATOM 1526 N N . GLY B 1 84 ? 1.091 15.023 0.022 1 88.69 84 GLY B N 1
ATOM 1527 C CA . GLY B 1 84 ? 0.925 13.586 -0.129 1 88.69 84 GLY B CA 1
ATOM 1528 C C . GLY B 1 84 ? -0.383 13.07 0.443 1 88.69 84 GLY B C 1
ATOM 1529 O O . GLY B 1 84 ? -1.226 13.859 0.882 1 88.69 84 GLY B O 1
ATOM 1530 N N . MET B 1 85 ? -0.467 11.82 0.365 1 92.81 85 MET B N 1
ATOM 1531 C CA . MET B 1 85 ? -1.65 11.141 0.889 1 92.81 85 MET B CA 1
ATOM 1532 C C . MET B 1 85 ? -1.281 9.797 1.501 1 92.81 85 MET B C 1
ATOM 1534 O O . MET B 1 85 ? -0.568 9 0.884 1 92.81 85 MET B O 1
ATOM 1538 N N . LEU B 1 86 ? -1.666 9.742 2.711 1 95.5 86 LEU B N 1
ATOM 1539 C CA . LEU B 1 86 ? -1.476 8.453 3.361 1 95.5 86 LEU B CA 1
ATOM 1540 C C . LEU B 1 86 ? -2.576 7.477 2.961 1 95.5 86 LEU B C 1
ATOM 1542 O O . LEU B 1 86 ? -3.746 7.852 2.875 1 95.5 86 LEU B O 1
ATOM 1546 N N . LEU B 1 87 ? -2.223 6.223 2.797 1 97.19 87 LEU B N 1
ATOM 1547 C CA . LEU B 1 87 ? -3.154 5.223 2.283 1 97.19 87 LEU B CA 1
ATOM 1548 C C . LEU B 1 87 ? -3.729 4.379 3.418 1 97.19 87 LEU B C 1
ATOM 1550 O O . LEU B 1 87 ? -3.01 4.02 4.352 1 97.19 87 LEU B O 1
ATOM 1554 N N . ALA B 1 88 ? -4.977 4.102 3.338 1 97.5 88 ALA B N 1
ATOM 1555 C CA . ALA B 1 88 ? -5.684 3.264 4.305 1 97.5 88 ALA B CA 1
ATOM 1556 C C . ALA B 1 88 ? -6.715 2.381 3.611 1 97.5 88 ALA B C 1
ATOM 1558 O O . ALA B 1 88 ? -7.262 2.754 2.568 1 97.5 88 ALA B O 1
ATOM 1559 N N . ALA B 1 89 ? -6.863 1.191 4.141 1 97.06 89 ALA B N 1
ATOM 1560 C CA . ALA B 1 89 ? -7.926 0.298 3.688 1 97.06 89 ALA B CA 1
ATOM 1561 C C . ALA B 1 89 ? -9.273 0.696 4.285 1 97.06 89 ALA B C 1
ATOM 1563 O O . ALA B 1 89 ? -9.359 1.002 5.477 1 97.06 89 ALA B O 1
ATOM 1564 N N . ASP B 1 90 ? -10.266 0.743 3.49 1 92.12 90 ASP B N 1
ATOM 1565 C CA . ASP B 1 90 ? -11.625 1.038 3.939 1 92.12 90 ASP B CA 1
ATOM 1566 C C . ASP B 1 90 ? -12.281 -0.2 4.543 1 92.12 90 ASP B C 1
ATOM 1568 O O . ASP B 1 90 ? -12.898 -0.991 3.826 1 92.12 90 ASP B O 1
ATOM 1572 N N . SER B 1 91 ? -12.219 -0.326 5.805 1 88.75 91 SER B N 1
ATOM 1573 C CA . SER B 1 91 ? -12.789 -1.503 6.449 1 88.75 91 SER B CA 1
ATOM 1574 C C . SER B 1 91 ? -14.312 -1.506 6.34 1 88.75 91 SER B C 1
ATOM 1576 O O . SER B 1 91 ? -14.914 -0.49 5.988 1 88.75 91 SER B O 1
ATOM 1578 N N . GLU B 1 92 ? -14.898 -2.629 6.566 1 83 92 GLU B N 1
ATOM 1579 C CA . GLU B 1 92 ? -16.344 -2.812 6.426 1 83 92 GLU B CA 1
ATOM 1580 C C . GLU B 1 92 ? -17.109 -1.887 7.363 1 83 92 GLU B C 1
ATOM 1582 O O . GLU B 1 92 ? -18.219 -1.445 7.043 1 83 92 GLU B O 1
ATOM 1587 N N . ASP B 1 93 ? -16.547 -1.559 8.516 1 84.69 93 ASP B N 1
ATOM 1588 C CA . ASP B 1 93 ? -17.219 -0.715 9.5 1 84.69 93 ASP B CA 1
ATOM 1589 C C . ASP B 1 93 ? -16.984 0.765 9.211 1 84.69 93 ASP B C 1
ATOM 1591 O O . ASP B 1 93 ? -17.469 1.632 9.938 1 84.69 93 ASP B O 1
ATOM 1595 N N . GLY B 1 94 ? -16.297 1.018 8.133 1 87.19 94 GLY B N 1
ATOM 1596 C CA . GLY B 1 94 ? -16 2.396 7.777 1 87.19 94 GLY B CA 1
ATOM 1597 C C . GLY B 1 94 ? -14.773 2.945 8.484 1 87.19 94 GLY B C 1
ATOM 1598 O O . GLY B 1 94 ? -14.422 4.113 8.305 1 87.19 94 GLY B O 1
ATOM 1599 N N . VAL B 1 95 ? -14.148 2.168 9.297 1 90.44 95 VAL B N 1
ATOM 1600 C CA . VAL B 1 95 ? -12.945 2.578 10.016 1 90.44 95 VAL B CA 1
ATOM 1601 C C . VAL B 1 95 ? -11.719 2.359 9.133 1 90.44 95 VAL B C 1
ATOM 1603 O O . VAL B 1 95 ? -11.438 1.233 8.719 1 90.44 95 VAL B O 1
ATOM 1606 N N . PRO B 1 96 ? -11.023 3.41 8.844 1 95.56 96 PRO B N 1
ATOM 1607 C CA . PRO B 1 96 ? -9.812 3.236 8.031 1 95.56 96 PRO B CA 1
ATOM 1608 C C . PRO B 1 96 ? -8.727 2.441 8.758 1 95.56 96 PRO B C 1
ATOM 1610 O O . PRO B 1 96 ? -8.523 2.625 9.961 1 95.56 96 PRO B O 1
ATOM 1613 N N . VAL B 1 97 ? -8.18 1.508 8.055 1 97.19 97 VAL B N 1
ATOM 1614 C CA . VAL B 1 97 ? -7.059 0.726 8.578 1 97.19 97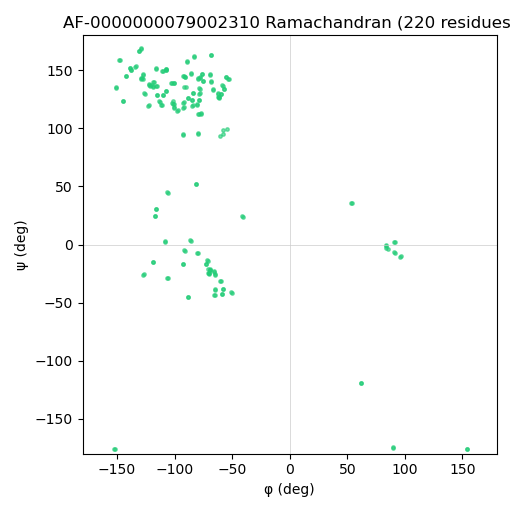 VAL B CA 1
ATOM 1615 C C . VAL B 1 97 ? -5.789 1.06 7.793 1 97.19 97 VAL B C 1
ATOM 1617 O O . VAL B 1 97 ? -5.723 0.839 6.582 1 97.19 97 VAL B O 1
ATOM 1620 N N . LEU B 1 98 ? -4.797 1.547 8.422 1 97.88 98 LEU B N 1
ATOM 1621 C CA . LEU B 1 98 ? -3.588 2.074 7.797 1 97.88 98 LEU B CA 1
ATOM 1622 C C . LEU B 1 98 ? -2.781 0.957 7.145 1 97.88 98 LEU B C 1
ATOM 1624 O O . LEU B 1 98 ? -2.676 -0.142 7.695 1 97.88 98 LEU B O 1
ATOM 1628 N N . LEU B 1 99 ? -2.254 1.255 5.984 1 98.19 99 LEU B N 1
ATOM 1629 C CA . LEU B 1 99 ? -1.244 0.393 5.379 1 98.19 99 LEU B CA 1
ATOM 1630 C C . LEU B 1 99 ? 0.107 0.577 6.062 1 98.19 99 LEU B C 1
ATOM 1632 O O . LEU B 1 99 ? 0.447 1.684 6.488 1 98.19 99 LEU B O 1
ATOM 1636 N N . THR B 1 100 ? 0.811 -0.409 6.137 1 98.06 100 THR B N 1
ATOM 1637 C CA . THR B 1 100 ? 2.15 -0.38 6.715 1 98.06 100 THR B CA 1
ATOM 1638 C C . THR B 1 100 ? 3.027 -1.47 6.102 1 98.06 100 THR B C 1
ATOM 1640 O O . THR B 1 100 ? 2.668 -2.062 5.082 1 98.06 100 THR B O 1
ATOM 1643 N N . VAL B 1 101 ? 4.215 -1.631 6.555 1 97.81 101 VAL B N 1
ATOM 1644 C CA . VAL B 1 101 ? 5.141 -2.68 6.141 1 97.81 101 VAL B CA 1
ATOM 1645 C C . VAL B 1 101 ? 5.273 -3.721 7.25 1 97.81 101 VAL B C 1
ATOM 1647 O O . VAL B 1 101 ? 5.133 -3.4 8.43 1 97.81 101 VAL B O 1
ATOM 1650 N N . GLU B 1 102 ? 5.531 -4.93 6.855 1 96 102 GLU B N 1
ATOM 1651 C CA . GLU B 1 102 ? 5.586 -6.012 7.836 1 96 102 GLU B CA 1
ATOM 1652 C C . GLU B 1 102 ? 6.82 -5.883 8.727 1 96 102 GLU B C 1
ATOM 1654 O O . GLU B 1 102 ? 6.859 -6.445 9.828 1 96 102 GLU B O 1
ATOM 1659 N N . LYS B 1 103 ? 7.863 -5.215 8.25 1 94.38 103 LYS B N 1
ATOM 1660 C CA . LYS B 1 103 ? 9.086 -4.926 9 1 94.38 103 LYS B CA 1
ATOM 1661 C C . LYS B 1 103 ? 9.57 -3.502 8.727 1 94.38 103 LYS B C 1
ATOM 1663 O O . LYS B 1 103 ? 9.281 -2.932 7.676 1 94.38 103 LYS B O 1
ATOM 1668 N N . PRO B 1 104 ? 10.273 -2.934 9.742 1 94.69 104 PRO B N 1
ATOM 1669 C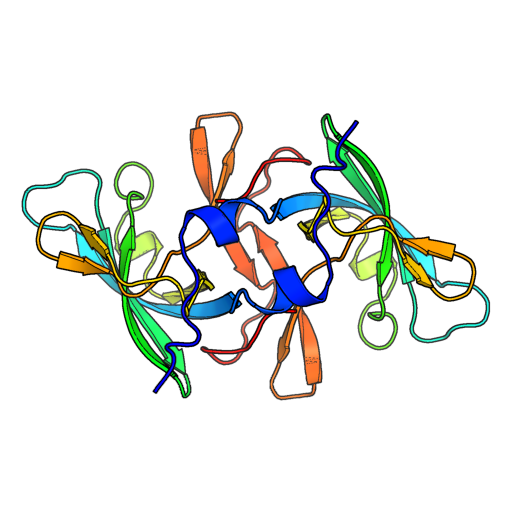 CA . PRO B 1 104 ? 10.789 -1.582 9.523 1 94.69 104 PRO B CA 1
ATOM 1670 C C . PRO B 1 104 ? 11.727 -1.491 8.32 1 94.69 104 PRO B C 1
ATOM 1672 O O . PRO B 1 104 ? 12.508 -2.41 8.07 1 94.69 104 PRO B O 1
ATOM 1675 N N . VAL B 1 105 ? 11.539 -0.485 7.59 1 95.81 105 VAL B N 1
ATOM 1676 C CA . VAL B 1 105 ? 12.438 -0.155 6.488 1 95.81 105 VAL B CA 1
ATOM 1677 C C . VAL B 1 105 ? 12.836 1.316 6.57 1 95.81 105 VAL B C 1
ATOM 1679 O O . VAL B 1 105 ? 12.266 2.078 7.355 1 95.81 105 VAL B O 1
ATOM 1682 N N . LYS B 1 106 ? 13.859 1.651 5.789 1 96.06 106 LYS B N 1
ATOM 1683 C CA . LYS B 1 106 ? 14.289 3.047 5.766 1 96.06 106 LYS B CA 1
ATOM 1684 C C . LYS B 1 106 ? 13.172 3.951 5.238 1 96.06 106 LYS B C 1
ATOM 1686 O O . LYS B 1 106 ? 12.555 3.654 4.215 1 96.06 106 LYS B O 1
ATOM 1691 N N . PRO B 1 107 ? 12.883 4.988 5.949 1 97.44 107 PRO B N 1
ATOM 1692 C CA . PRO B 1 107 ? 11.898 5.934 5.422 1 97.44 107 PRO B CA 1
ATOM 1693 C C . PRO B 1 107 ? 12.234 6.41 4.012 1 97.44 107 PRO B C 1
ATOM 1695 O O . PRO B 1 107 ? 13.406 6.652 3.699 1 97.44 107 PRO B O 1
ATOM 1698 N N . GLY B 1 108 ? 11.188 6.559 3.232 1 96.88 108 GLY B N 1
ATOM 1699 C CA . GLY B 1 108 ? 11.391 7 1.862 1 96.88 108 GLY B CA 1
ATOM 1700 C C . GLY B 1 108 ? 11.57 5.855 0.884 1 96.88 108 GLY B C 1
ATOM 1701 O O . GLY B 1 108 ? 11.617 6.07 -0.329 1 96.88 108 GLY B O 1
ATOM 1702 N N . THR B 1 109 ? 11.656 4.629 1.393 1 96.94 109 THR B N 1
ATOM 1703 C CA . THR B 1 109 ? 11.828 3.459 0.536 1 96.94 109 THR B CA 1
ATOM 1704 C C . THR B 1 109 ? 10.695 3.363 -0.482 1 96.94 109 THR B C 1
ATOM 1706 O O . THR B 1 109 ? 9.523 3.533 -0.134 1 96.94 109 THR B O 1
ATOM 1709 N N . ARG B 1 110 ? 11.07 3.113 -1.688 1 96.56 110 ARG B N 1
ATOM 1710 C CA . ARG B 1 110 ? 10.102 3.031 -2.775 1 96.56 110 ARG B CA 1
ATOM 1711 C C . ARG B 1 110 ? 9.359 1.696 -2.754 1 96.56 110 ARG B C 1
ATOM 1713 O O . ARG B 1 110 ? 9.953 0.661 -2.436 1 96.56 110 ARG B O 1
ATOM 1720 N N . ILE B 1 111 ? 8.102 1.788 -3.092 1 96.75 111 ILE B N 1
ATOM 1721 C CA . ILE B 1 111 ? 7.258 0.602 -3.172 1 96.75 111 ILE B CA 1
ATOM 1722 C C . ILE B 1 111 ? 6.973 0.268 -4.633 1 96.75 111 ILE B C 1
ATOM 1724 O O . ILE B 1 111 ? 6.66 1.155 -5.43 1 96.75 111 ILE B O 1
ATOM 1728 N N . ARG B 1 112 ? 7.168 -1.062 -4.934 1 90.31 112 ARG B N 1
ATOM 1729 C CA . ARG B 1 112 ? 6.867 -1.511 -6.289 1 90.31 112 ARG B CA 1
ATOM 1730 C C . ARG B 1 112 ? 6.414 -2.967 -6.297 1 90.31 112 ARG B C 1
ATOM 1732 O O . ARG B 1 112 ? 6.625 -3.693 -5.324 1 90.31 112 ARG B O 1
#

Solvent-accessible surface area (backbone atoms only — not comparable to full-atom values): 11716 Å² total; per-residue (Å²): 130,85,70,76,51,36,51,72,68,64,53,63,55,53,43,34,24,34,26,30,24,70,39,48,38,73,35,89,97,44,77,38,33,26,39,30,36,30,33,23,46,93,80,37,73,36,43,30,63,40,84,47,31,80,81,44,54,43,79,74,42,43,74,36,58,33,33,26,38,59,29,36,59,68,42,75,53,94,90,37,70,17,50,30,43,70,37,24,30,51,31,92,87,67,51,72,36,45,28,23,52,77,56,92,63,62,39,36,27,47,44,85,130,84,69,76,51,37,51,72,69,63,54,63,56,52,43,34,24,35,26,32,26,71,39,47,37,73,34,88,96,44,77,36,34,27,39,30,37,30,32,22,48,92,80,36,73,35,40,30,64,40,82,46,30,81,82,44,53,42,78,75,44,42,74,33,58,32,33,25,38,59,30,38,60,69,42,76,52,95,90,37,70,17,50,31,44,71,38,23,29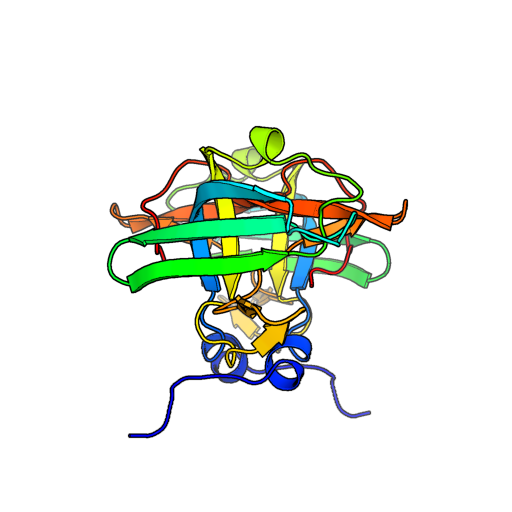,51,31,92,87,67,52,72,35,45,28,25,55,79,56,94,62,60,39,35,27,48,45,85

InterPro domains:
  IPR002547 tRNA-binding domain [PF01588] (16-110)
  IPR002547 tRNA-binding domain [PS50886] (10-112)
  IPR004495 Methionyl-tRNA synthetase, beta subunit, C-terminal [TIGR00399] (3-112)
  IPR012340 Nucleic acid-binding, OB-fold [G3DSA:2.40.50.140] (2-112)
  IPR012340 Nucleic acid-binding, OB-fold [SSF50249] (6-111)

Secondary structure (DSSP, 8-state):
-----B-HHHHHTS-EEEEEEEEEEEPTT-SS-EEEEEE-GGG-EEEEEES-TTT--HHHHTT-EEEEETTBPPEEETTEEE--EE-EEE-TTS-EEEEEESS---TT-BB-/-----B-HHHHHTS-EEEEEEEEEEEPTT-SS-EEEEEE-GGG-EEEEEES-TTT--HHHHTT-EEEEETTBPPEEETTEEE--EE-EEE-TTS-EEEEEESS---TT-BB-

pLDDT: mean 93.15, std 8.81, range [32.62, 98.44]

Radius of gyration: 17.42 Å; Cα contacts (8 Å, |Δi|>4): 571; chains: 2; bounding box: 37×52×42 Å